Protein AF-A0A950UWY3-F1 (afdb_monomer_lite)

Sequence (261 aa):
MRVMHRDSARTKRQLATIRGHSDGALSGLIAGALAGLVAALGMTGLMLVLRVVLGLPTPSEMVGDRLTAFITIQQFFALLAQFGGYEGLKQAGGGGVIAGQLAVGVLGGVAFAGYARGHRRGWPFAAVLVGVLWLVTIVLLWPNLSTNYRGLPPDYARISTLVSLALTYAVYGLLLVAIWRLTWMRIDLDERTSTGRRALVLGGVGALLAIAAGGLLKQLTDLATFAYDGLEYRGPDVQPITPNDRFYTVTKNIVDPDPTT

Radius of gyration: 26.48 Å; chains: 1; bounding box: 87×38×82 Å

Secondary structure (DSSP, 8-state):
--SHHHHHHHHHHHHHHHHHHHHHHHHHHHHHHHHHHHHHHHHHHHHHHHHHHH-PPPHHHHHHHHHHTT--HHHHHHHHHHTTSHHHHHHHHHHHHHHHHHHHHHHHHHHHHHHHHH-S--HHHHHHHHHHHHHHHHHHHGGGTT--TT---HHHHHHHHHHHHHHHHHHHHHHHHHHHHHHHHHHTT-TTS-HHHHHHHHHHHHHHHHHHHHHHHHHHHHHHS---------STT---SS-GGG-------SSPPPTT-

Foldseek 3Di:
DPPVPPVVVVVVVVVVVVVVVVVVLVVLLVLLLLLLLVLLLVLLVLQVVCCVPWQADDLLLLVVVLVVVVADPVNVVVLQVVQVHDLSSLLCSSLVVSVVSSVLSSVLSSVLSVVVVVDVDSLVSLVVSLVVVLVVSCVSRVVPQQDGPVDDGSVVSNVSNSVSSSVSSVSSSVSSVVSSVVVVVVCVVPVPDDPVVVVVVVVVSVVVSVVSSVVSSVVSSPVSDDDDVPDDQDDPPRDPPDDPVPDPPPPPDPDDDDPPD

pLDDT: mean 77.64, std 16.65, range [40.34, 97.81]

Structure (mmCIF, N/CA/C/O backbone):
data_AF-A0A950UWY3-F1
#
_entry.id   AF-A0A950UWY3-F1
#
loop_
_atom_site.group_PDB
_atom_site.id
_atom_site.type_symbol
_atom_site.label_atom_id
_atom_site.label_alt_id
_atom_site.label_comp_id
_atom_site.label_asym_id
_atom_site.label_entity_id
_atom_site.label_seq_id
_atom_site.pdbx_PDB_ins_code
_atom_site.Cartn_x
_atom_site.Cartn_y
_atom_site.Cartn_z
_atom_site.occupancy
_atom_site.B_iso_or_equiv
_atom_site.auth_seq_id
_atom_site.auth_comp_id
_atom_site.auth_asym_id
_atom_site.auth_atom_id
_atom_site.pdbx_PDB_model_num
ATOM 1 N N . MET A 1 1 ? 52.899 -16.502 -37.817 1.00 51.22 1 MET A N 1
ATOM 2 C CA . MET A 1 1 ? 52.606 -15.853 -36.516 1.00 51.22 1 MET A CA 1
ATOM 3 C C . MET A 1 1 ? 51.470 -14.816 -36.654 1.00 51.22 1 MET A C 1
ATOM 5 O O . MET A 1 1 ? 51.681 -13.635 -36.436 1.00 51.22 1 MET A O 1
ATOM 9 N N . ARG A 1 2 ? 50.260 -15.222 -37.092 1.00 54.34 2 ARG A N 1
ATOM 10 C CA . ARG A 1 2 ? 49.147 -14.294 -37.437 1.00 54.34 2 ARG A CA 1
ATOM 11 C C . ARG A 1 2 ? 47.758 -14.795 -36.996 1.00 54.34 2 ARG A C 1
ATOM 13 O O . ARG A 1 2 ? 46.747 -14.351 -37.525 1.00 54.34 2 ARG A O 1
ATOM 20 N N . VAL A 1 3 ? 47.722 -15.740 -36.051 1.00 52.09 3 VAL A N 1
ATOM 21 C CA . VAL A 1 3 ? 46.489 -16.417 -35.597 1.00 52.09 3 VAL A CA 1
ATOM 22 C C . VAL A 1 3 ? 46.027 -15.919 -34.213 1.00 52.09 3 VAL A C 1
ATOM 24 O O . VAL A 1 3 ? 44.830 -15.822 -33.981 1.00 52.09 3 VAL A O 1
ATOM 27 N N . MET A 1 4 ? 46.929 -15.443 -33.340 1.00 52.50 4 MET A N 1
ATOM 28 C CA . MET A 1 4 ? 46.571 -14.977 -31.980 1.00 52.50 4 MET A CA 1
ATOM 29 C C . MET A 1 4 ? 45.791 -13.647 -31.901 1.00 52.50 4 MET A C 1
ATOM 31 O O . MET A 1 4 ? 45.208 -13.337 -30.862 1.00 52.50 4 MET A O 1
ATOM 35 N N . HIS A 1 5 ? 45.749 -12.841 -32.967 1.00 52.72 5 HIS A N 1
ATOM 36 C CA . HIS A 1 5 ? 45.146 -11.500 -32.904 1.00 52.72 5 HIS A CA 1
ATOM 37 C C . HIS A 1 5 ? 43.624 -11.479 -33.155 1.00 52.72 5 HIS A C 1
ATOM 39 O O . HIS A 1 5 ? 42.966 -10.477 -32.870 1.00 52.72 5 HIS A O 1
ATOM 45 N N . ARG A 1 6 ? 43.055 -12.571 -33.692 1.00 55.12 6 ARG A N 1
ATOM 46 C CA . ARG A 1 6 ? 41.631 -12.659 -34.068 1.00 55.12 6 ARG A CA 1
ATOM 47 C C . ARG A 1 6 ? 40.741 -13.116 -32.906 1.00 55.12 6 ARG A C 1
ATOM 49 O O . ARG A 1 6 ? 39.620 -12.622 -32.780 1.00 55.12 6 ARG A O 1
ATOM 56 N N . ASP A 1 7 ? 41.262 -13.968 -32.023 1.00 56.81 7 ASP A N 1
ATOM 57 C CA . ASP A 1 7 ? 40.531 -14.456 -30.844 1.00 56.81 7 ASP A CA 1
ATOM 58 C C . ASP A 1 7 ? 40.353 -13.378 -29.778 1.00 56.81 7 ASP A C 1
ATOM 60 O O . ASP A 1 7 ? 39.269 -13.216 -29.226 1.00 56.81 7 ASP A O 1
ATOM 64 N N . SER A 1 8 ? 41.360 -12.533 -29.566 1.00 59.38 8 SER A N 1
ATOM 65 C CA . SER A 1 8 ? 41.283 -11.431 -28.602 1.00 59.38 8 SER A CA 1
ATOM 66 C C . SER A 1 8 ? 40.226 -10.378 -28.980 1.00 59.38 8 SER A C 1
ATOM 68 O O . SER A 1 8 ? 39.602 -9.787 -28.097 1.00 59.38 8 SER A O 1
ATOM 70 N N . ALA A 1 9 ? 39.950 -10.178 -30.274 1.00 58.38 9 ALA A N 1
ATOM 71 C CA . ALA A 1 9 ? 38.881 -9.293 -30.744 1.00 58.38 9 ALA A CA 1
ATOM 72 C C . ALA A 1 9 ? 37.476 -9.908 -30.584 1.00 58.38 9 ALA A C 1
ATOM 74 O O . ALA A 1 9 ? 36.533 -9.195 -30.230 1.00 58.38 9 ALA A O 1
ATOM 75 N N . ARG A 1 10 ? 37.327 -11.226 -30.797 1.00 63.09 10 ARG A N 1
ATOM 76 C CA . ARG A 1 10 ? 36.070 -11.951 -30.543 1.00 63.09 10 ARG A CA 1
ATOM 77 C C . ARG A 1 10 ? 35.742 -11.995 -29.057 1.00 63.09 10 ARG A C 1
ATOM 79 O O . ARG A 1 10 ? 34.628 -11.633 -28.697 1.00 63.09 10 ARG A O 1
ATOM 86 N N . THR A 1 11 ? 36.714 -12.311 -28.206 1.00 66.69 11 THR A N 1
ATOM 87 C CA . THR A 1 11 ? 36.537 -12.333 -26.748 1.00 66.69 11 THR A CA 1
ATOM 88 C C . THR A 1 11 ? 36.181 -10.950 -26.206 1.00 66.69 11 THR A C 1
ATOM 90 O O . THR A 1 11 ? 35.266 -10.833 -25.399 1.00 66.69 11 THR A O 1
ATOM 93 N N . LYS A 1 12 ? 36.811 -9.872 -26.700 1.00 62.22 12 LYS A N 1
ATOM 94 C CA . LYS A 1 12 ? 36.438 -8.495 -26.322 1.00 62.22 12 LYS A CA 1
ATOM 95 C C . LYS A 1 12 ? 35.020 -8.122 -26.755 1.00 62.22 12 LYS A C 1
ATOM 97 O O . LYS A 1 12 ? 34.303 -7.515 -25.966 1.00 62.22 12 LYS A O 1
ATOM 102 N N . ARG A 1 13 ? 34.593 -8.497 -27.968 1.00 59.62 13 ARG A N 1
ATOM 103 C CA . ARG A 1 13 ? 33.201 -8.295 -28.410 1.00 59.62 13 ARG A CA 1
ATOM 104 C C . ARG A 1 13 ? 32.224 -9.095 -27.560 1.00 59.62 13 ARG A C 1
ATOM 106 O O . ARG A 1 13 ? 31.241 -8.532 -27.111 1.00 59.62 13 ARG A O 1
ATOM 113 N N . GLN A 1 14 ? 32.517 -10.362 -27.294 1.00 61.59 14 GLN A N 1
ATOM 114 C CA . GLN A 1 14 ? 31.652 -11.246 -26.519 1.00 61.59 14 GLN A CA 1
ATOM 115 C C . GLN A 1 14 ? 31.522 -10.775 -25.061 1.00 61.59 14 GLN A C 1
ATOM 117 O O . GLN A 1 14 ? 30.413 -10.709 -24.541 1.00 61.59 14 GLN A O 1
ATOM 122 N N . LEU A 1 15 ? 32.621 -10.330 -24.441 1.00 59.78 15 LEU A N 1
ATOM 123 C CA . LEU A 1 15 ? 32.611 -9.697 -23.118 1.00 59.78 15 LEU A CA 1
ATOM 124 C C . LEU A 1 15 ? 31.847 -8.367 -23.117 1.00 59.78 15 LEU A C 1
ATOM 126 O O . LEU A 1 15 ? 31.088 -8.117 -22.188 1.00 59.78 15 LEU A O 1
ATOM 130 N N . ALA A 1 16 ? 31.991 -7.532 -24.151 1.00 58.44 16 ALA A N 1
ATOM 131 C CA . ALA A 1 16 ? 31.231 -6.286 -24.276 1.00 58.44 16 ALA A CA 1
ATOM 132 C C . ALA A 1 16 ? 29.724 -6.536 -24.472 1.00 58.44 16 ALA A C 1
ATOM 134 O O . ALA A 1 16 ? 28.908 -5.829 -23.889 1.00 58.44 16 ALA A O 1
ATOM 135 N N . THR A 1 17 ? 29.343 -7.566 -25.233 1.00 57.44 17 THR A N 1
ATOM 136 C CA . THR A 1 17 ? 27.939 -7.957 -25.423 1.00 57.44 17 THR A CA 1
ATOM 137 C C . THR A 1 17 ? 27.331 -8.514 -24.137 1.00 57.44 17 THR A C 1
ATOM 139 O O . THR A 1 17 ? 26.208 -8.145 -23.804 1.00 57.44 17 THR A O 1
ATOM 142 N N . ILE A 1 18 ? 28.065 -9.343 -23.384 1.00 58.72 18 ILE A N 1
ATOM 143 C CA . ILE A 1 18 ? 27.618 -9.860 -22.080 1.00 58.72 18 ILE A CA 1
ATOM 144 C C . ILE A 1 18 ? 27.455 -8.710 -21.076 1.00 58.72 18 ILE A C 1
ATOM 146 O O . ILE A 1 18 ? 26.420 -8.622 -20.419 1.00 58.72 18 ILE A O 1
ATOM 150 N N . ARG A 1 19 ? 28.426 -7.788 -21.015 1.00 54.81 19 ARG A N 1
ATOM 151 C CA . ARG A 1 19 ? 28.398 -6.629 -20.107 1.00 54.81 19 ARG A CA 1
ATOM 152 C C . ARG A 1 19 ? 27.258 -5.655 -20.438 1.00 54.81 19 ARG A C 1
ATOM 154 O O . ARG A 1 19 ? 26.553 -5.211 -19.539 1.00 54.81 19 ARG A O 1
ATOM 161 N N . GLY A 1 20 ? 27.001 -5.411 -21.725 1.00 54.25 20 GLY A N 1
ATOM 162 C CA . GLY A 1 20 ? 25.868 -4.594 -22.176 1.00 54.25 20 GLY A CA 1
ATOM 163 C C . GLY A 1 20 ? 24.499 -5.199 -21.836 1.00 54.25 20 GLY A C 1
ATOM 164 O O . GLY A 1 20 ? 23.586 -4.473 -21.448 1.00 54.25 20 GLY A O 1
ATOM 165 N N . HIS A 1 21 ? 24.356 -6.529 -21.894 1.00 58.03 21 HIS A N 1
ATOM 166 C CA . HIS A 1 21 ? 23.116 -7.200 -21.479 1.00 58.03 21 HIS A CA 1
ATOM 167 C C . HIS A 1 21 ? 22.886 -7.111 -19.963 1.00 58.03 21 HIS A C 1
ATOM 169 O O . HIS A 1 21 ? 21.753 -6.890 -19.531 1.00 58.03 21 HIS A O 1
ATOM 175 N N . SER A 1 22 ? 23.940 -7.242 -19.148 1.00 59.41 22 SER A N 1
ATOM 176 C CA . SER A 1 22 ? 23.831 -7.117 -17.688 1.00 59.41 22 SER A CA 1
ATOM 177 C C . SER A 1 22 ? 23.528 -5.687 -17.231 1.00 59.41 22 SER A C 1
ATOM 179 O O . SER A 1 22 ? 22.704 -5.500 -16.334 1.00 59.41 22 SER A O 1
ATOM 181 N N . ASP A 1 23 ? 24.109 -4.676 -17.880 1.00 60.66 23 ASP A N 1
ATOM 182 C CA . ASP A 1 23 ? 23.928 -3.271 -17.493 1.00 60.66 23 ASP A CA 1
ATOM 183 C C . ASP A 1 23 ? 22.514 -2.755 -17.842 1.00 60.66 23 ASP A C 1
ATOM 185 O O . ASP A 1 23 ? 21.890 -2.035 -17.050 1.00 60.66 23 ASP A O 1
ATOM 189 N N . GLY A 1 24 ? 21.939 -3.201 -18.967 1.00 66.81 24 GLY A N 1
ATOM 190 C CA . GLY A 1 24 ? 20.541 -2.926 -19.334 1.00 66.81 24 GLY A CA 1
ATOM 191 C C . GLY A 1 24 ? 19.520 -3.670 -18.457 1.00 66.81 24 GLY A C 1
ATOM 192 O O . GLY A 1 24 ? 18.450 -3.141 -18.114 1.00 66.81 24 GLY A O 1
ATOM 193 N N . ALA A 1 25 ? 19.862 -4.886 -18.021 1.00 72.94 25 ALA A N 1
ATOM 194 C CA . ALA A 1 25 ? 19.043 -5.670 -17.102 1.00 72.94 25 ALA A CA 1
ATOM 195 C C . ALA A 1 25 ? 19.014 -5.062 -15.690 1.00 72.94 25 ALA A C 1
ATOM 197 O O . ALA A 1 25 ? 17.941 -4.935 -15.101 1.00 72.94 25 ALA A O 1
ATOM 198 N N . LEU A 1 26 ? 20.144 -4.607 -15.154 1.00 78.31 26 LEU A N 1
ATOM 199 C CA . LEU A 1 26 ? 20.163 -3.939 -13.852 1.00 78.31 26 LEU A CA 1
ATOM 200 C C . LEU A 1 26 ? 19.413 -2.599 -13.898 1.00 78.31 26 LEU A C 1
ATOM 202 O O . LEU A 1 26 ? 18.553 -2.335 -13.057 1.00 78.31 26 LEU A O 1
ATOM 206 N N . SER A 1 27 ? 19.663 -1.792 -14.931 1.00 77.69 27 SER A N 1
ATOM 207 C CA . SER A 1 27 ? 19.060 -0.461 -15.079 1.00 77.69 27 SER A CA 1
ATOM 208 C C . SER A 1 27 ? 17.532 -0.494 -15.114 1.00 77.69 27 SER A C 1
ATOM 210 O O . SER A 1 27 ? 16.882 0.326 -14.467 1.00 77.69 27 SER A O 1
ATOM 212 N N . GLY A 1 28 ? 16.931 -1.459 -15.815 1.00 80.88 28 GLY A N 1
ATOM 213 C CA . GLY A 1 28 ? 15.470 -1.574 -15.816 1.00 80.88 28 GLY A CA 1
ATOM 214 C C . GLY A 1 28 ? 14.885 -2.206 -14.550 1.00 80.88 28 GLY A C 1
ATOM 215 O O . GLY A 1 28 ? 13.735 -1.920 -14.240 1.00 80.88 28 GLY A O 1
ATOM 216 N N . LEU A 1 29 ? 15.645 -2.989 -13.770 1.00 85.75 29 LEU A N 1
ATOM 217 C CA . LEU A 1 29 ? 15.172 -3.434 -12.449 1.00 85.75 29 LEU A CA 1
ATOM 218 C C . LEU A 1 29 ? 15.129 -2.252 -11.476 1.00 85.75 29 LEU A C 1
ATOM 220 O O . LEU A 1 29 ? 14.145 -2.093 -10.763 1.00 85.75 29 LEU A O 1
ATOM 224 N N . ILE A 1 30 ? 16.142 -1.379 -11.510 1.00 84.94 30 ILE A N 1
ATOM 225 C CA . ILE A 1 30 ? 16.168 -0.137 -10.724 1.00 84.94 30 ILE A CA 1
ATOM 226 C C . ILE A 1 30 ? 15.026 0.795 -11.149 1.00 84.94 30 ILE A C 1
ATOM 228 O O . ILE A 1 30 ? 14.310 1.317 -10.298 1.00 84.94 30 ILE A O 1
ATOM 232 N N . ALA A 1 31 ? 14.807 0.974 -12.456 1.00 84.62 31 ALA A N 1
ATOM 233 C CA . ALA A 1 31 ? 13.682 1.766 -12.956 1.00 84.62 31 ALA A CA 1
ATOM 234 C C . ALA A 1 31 ? 12.327 1.175 -12.527 1.00 84.62 31 ALA A C 1
ATOM 236 O O . ALA A 1 31 ? 11.438 1.918 -12.119 1.00 84.62 31 ALA A O 1
ATOM 237 N N . GLY A 1 32 ? 12.191 -0.155 -12.555 1.00 90.19 32 GLY A N 1
ATOM 238 C CA . GLY A 1 32 ? 11.018 -0.871 -12.055 1.00 90.19 32 GLY A CA 1
ATOM 239 C C . GLY A 1 32 ? 10.783 -0.654 -10.564 1.00 90.19 32 GLY A C 1
ATOM 240 O O . GLY A 1 32 ? 9.673 -0.318 -10.165 1.00 90.19 32 GLY A O 1
ATOM 241 N N . ALA A 1 33 ? 11.831 -0.775 -9.747 1.00 91.31 33 ALA A N 1
ATOM 242 C CA . ALA A 1 33 ? 11.777 -0.522 -8.310 1.00 91.31 33 ALA A CA 1
ATOM 243 C C . ALA A 1 33 ? 11.333 0.915 -7.997 1.00 91.31 33 ALA A C 1
ATOM 245 O O . ALA A 1 33 ? 10.440 1.119 -7.175 1.00 91.31 33 ALA A O 1
ATOM 246 N N . LEU A 1 34 ? 11.903 1.908 -8.688 1.00 88.81 34 LEU A N 1
ATOM 247 C CA . LEU A 1 34 ? 11.522 3.314 -8.536 1.00 88.81 34 LEU A CA 1
ATOM 248 C C . LEU A 1 34 ? 10.078 3.564 -8.979 1.00 88.81 34 LEU A C 1
ATOM 250 O O . LEU A 1 34 ? 9.334 4.235 -8.269 1.00 88.81 34 LEU A O 1
ATOM 254 N N . ALA A 1 35 ? 9.656 2.999 -10.114 1.00 90.50 35 ALA A N 1
ATOM 255 C CA . ALA A 1 35 ? 8.274 3.102 -10.574 1.00 90.50 35 ALA A CA 1
ATOM 256 C C . ALA A 1 35 ? 7.298 2.488 -9.559 1.00 90.50 35 ALA A C 1
ATOM 258 O O . ALA A 1 35 ? 6.278 3.098 -9.244 1.00 90.50 35 ALA A O 1
ATOM 259 N N . GLY A 1 36 ? 7.649 1.327 -8.998 1.00 94.06 36 GLY A N 1
ATOM 260 C CA . GLY A 1 36 ? 6.900 0.664 -7.934 1.00 94.06 36 GLY A CA 1
ATOM 261 C C . GLY A 1 36 ? 6.801 1.501 -6.662 1.00 94.06 36 GLY A C 1
ATOM 262 O O . GLY A 1 36 ? 5.709 1.645 -6.117 1.00 94.06 36 GLY A O 1
ATOM 263 N N . LEU A 1 37 ? 7.905 2.115 -6.226 1.00 93.25 37 LEU A N 1
ATOM 264 C CA . LEU A 1 37 ? 7.926 2.998 -5.059 1.00 93.25 37 LEU A CA 1
ATOM 265 C C . LEU A 1 37 ? 7.029 4.224 -5.258 1.00 93.25 37 LEU A C 1
ATOM 267 O O . LEU A 1 37 ? 6.185 4.517 -4.416 1.00 93.25 37 LEU A O 1
ATOM 271 N N . VAL A 1 38 ? 7.184 4.932 -6.379 1.00 89.19 38 VAL A N 1
ATOM 272 C CA . VAL A 1 38 ? 6.395 6.137 -6.682 1.00 89.19 38 VAL A CA 1
ATOM 273 C C . VAL A 1 38 ? 4.909 5.793 -6.790 1.00 89.19 38 VAL A C 1
ATOM 275 O O . VAL A 1 38 ? 4.070 6.505 -6.241 1.00 89.19 38 VAL A O 1
ATOM 278 N N . ALA A 1 39 ? 4.571 4.684 -7.453 1.00 93.50 39 ALA A N 1
ATOM 279 C CA . ALA A 1 39 ? 3.196 4.210 -7.549 1.00 93.50 39 ALA A CA 1
ATOM 280 C C . ALA A 1 39 ? 2.614 3.860 -6.171 1.00 93.50 39 ALA A C 1
ATOM 282 O O . ALA A 1 39 ? 1.473 4.219 -5.878 1.00 93.50 39 ALA A O 1
ATOM 283 N N . ALA A 1 40 ? 3.394 3.206 -5.305 1.00 94.75 40 ALA A N 1
ATOM 284 C CA . ALA A 1 40 ? 2.977 2.867 -3.947 1.00 94.75 40 ALA A CA 1
ATOM 285 C C . ALA A 1 40 ? 2.764 4.114 -3.083 1.00 94.75 40 ALA A C 1
ATOM 287 O O . ALA A 1 40 ? 1.793 4.175 -2.330 1.00 94.75 40 ALA A O 1
ATOM 288 N N . LEU A 1 41 ? 3.605 5.139 -3.232 1.00 91.06 41 LEU A N 1
ATOM 289 C CA . LEU A 1 41 ? 3.416 6.430 -2.568 1.00 91.06 41 LEU A CA 1
ATOM 290 C C . LEU A 1 41 ? 2.160 7.146 -3.070 1.00 91.06 41 LEU A C 1
ATOM 292 O O . LEU A 1 41 ? 1.375 7.624 -2.255 1.00 91.06 41 LEU A O 1
ATOM 296 N N . GLY A 1 42 ? 1.917 7.162 -4.383 1.00 89.56 42 GLY A N 1
ATOM 297 C CA . GLY A 1 42 ? 0.700 7.739 -4.961 1.00 89.56 42 GLY A CA 1
ATOM 298 C C . GLY A 1 42 ? -0.573 7.040 -4.473 1.00 89.56 42 GLY A C 1
ATOM 299 O O . GLY A 1 42 ? -1.528 7.698 -4.065 1.00 89.56 42 GLY A O 1
ATOM 300 N N . MET A 1 43 ? -0.559 5.706 -4.429 1.00 94.69 43 MET A N 1
ATOM 301 C CA . MET A 1 43 ? -1.633 4.904 -3.838 1.00 94.69 43 MET A CA 1
ATOM 302 C C . MET A 1 43 ? -1.839 5.227 -2.354 1.00 94.69 43 MET A C 1
ATOM 304 O O . MET A 1 43 ? -2.972 5.433 -1.928 1.00 94.69 43 MET A O 1
ATOM 308 N N . THR A 1 44 ? -0.757 5.301 -1.577 1.00 92.31 44 THR A N 1
ATOM 309 C CA . THR A 1 44 ? -0.803 5.611 -0.138 1.00 92.31 44 THR A CA 1
ATOM 310 C C . THR A 1 44 ? -1.371 7.011 0.109 1.00 92.31 44 THR A C 1
ATOM 312 O O . THR A 1 44 ? -2.208 7.195 0.988 1.00 92.31 44 THR A O 1
ATOM 315 N N . GLY A 1 45 ? -0.982 7.994 -0.708 1.00 90.06 45 GLY A N 1
ATOM 316 C CA . GLY A 1 45 ? -1.545 9.342 -0.663 1.00 90.06 45 GLY A CA 1
ATOM 317 C C . GLY A 1 45 ? -3.045 9.356 -0.959 1.00 90.06 45 GLY A C 1
ATOM 318 O O . GLY A 1 45 ? -3.804 10.012 -0.250 1.00 90.06 45 GLY A O 1
ATOM 319 N N . LEU A 1 46 ? -3.505 8.578 -1.943 1.00 92.62 46 LEU A N 1
ATOM 320 C CA . LEU A 1 46 ? -4.938 8.442 -2.213 1.00 92.62 46 LEU A CA 1
ATOM 321 C C . LEU A 1 46 ? -5.682 7.762 -1.055 1.00 92.62 46 LEU A C 1
ATOM 323 O O . LEU A 1 46 ? -6.760 8.219 -0.682 1.00 92.62 46 LEU A O 1
ATOM 327 N N . MET A 1 47 ? -5.111 6.711 -0.460 1.00 93.88 47 MET A N 1
ATOM 328 C CA . MET A 1 47 ? -5.672 6.073 0.737 1.00 93.88 47 MET A CA 1
ATOM 329 C C . MET A 1 47 ? -5.843 7.086 1.872 1.00 93.88 47 MET A C 1
ATOM 331 O O . MET A 1 47 ? -6.909 7.142 2.478 1.00 93.88 47 MET A O 1
ATOM 335 N N . LEU A 1 48 ? -4.838 7.932 2.110 1.00 90.75 48 LEU A N 1
ATOM 336 C CA . LEU A 1 48 ? -4.902 8.990 3.115 1.00 90.75 48 LEU A CA 1
ATOM 337 C C . LEU A 1 48 ? -6.020 10.004 2.818 1.00 90.75 48 LEU A C 1
ATOM 339 O O . LEU A 1 48 ? -6.787 10.356 3.713 1.00 90.75 48 LEU A O 1
ATOM 343 N N . VAL A 1 49 ? -6.163 10.440 1.564 1.00 90.50 49 VAL A N 1
ATOM 344 C CA . VAL A 1 49 ? -7.257 11.340 1.163 1.00 90.50 49 VAL A CA 1
ATOM 345 C C . VAL A 1 49 ? -8.615 10.691 1.427 1.00 90.50 49 VAL A C 1
ATOM 347 O O . VAL A 1 49 ? -9.478 11.309 2.045 1.00 90.50 49 VAL A O 1
ATOM 350 N N . LEU A 1 50 ? -8.808 9.433 1.027 1.00 93.00 50 LEU A N 1
ATOM 351 C CA . LEU A 1 50 ? -10.059 8.700 1.256 1.00 93.00 50 LEU A CA 1
ATOM 352 C C . LEU A 1 50 ? -10.331 8.494 2.753 1.00 93.00 50 LEU A C 1
ATOM 354 O O . LEU A 1 50 ? -11.476 8.601 3.199 1.00 93.00 50 LEU A O 1
ATOM 358 N N . ARG A 1 51 ? -9.284 8.278 3.548 1.00 92.19 51 ARG A N 1
ATOM 359 C CA . ARG A 1 51 ? -9.369 8.162 5.003 1.00 92.19 51 ARG A CA 1
ATOM 360 C C . ARG A 1 51 ? -9.841 9.450 5.666 1.00 92.19 51 ARG A C 1
ATOM 362 O O . ARG A 1 51 ? -10.724 9.399 6.524 1.00 92.19 51 ARG A O 1
ATOM 369 N N . VAL A 1 52 ? -9.296 10.595 5.262 1.00 88.94 52 VAL A N 1
ATOM 370 C CA . VAL A 1 52 ? -9.656 11.911 5.817 1.00 88.94 52 VAL A CA 1
ATOM 371 C C . VAL A 1 52 ? -11.029 12.366 5.317 1.00 88.94 52 VAL A C 1
ATOM 373 O O . VAL A 1 52 ? -11.845 12.846 6.105 1.00 88.94 52 VAL A O 1
ATOM 376 N N . VAL A 1 53 ? -11.314 12.190 4.024 1.00 91.62 53 VAL A N 1
ATOM 377 C CA . VAL A 1 53 ? -12.514 12.724 3.357 1.00 91.62 53 VAL A CA 1
ATOM 378 C C . VAL A 1 53 ? -13.733 11.821 3.497 1.00 91.62 53 VAL A C 1
ATOM 380 O O . VAL A 1 53 ? -14.841 12.339 3.520 1.00 91.62 53 VAL A O 1
ATOM 383 N N . LEU A 1 54 ? -13.575 10.501 3.593 1.00 90.69 54 LEU A N 1
ATOM 384 C CA . LEU A 1 54 ? -14.698 9.551 3.641 1.00 90.69 54 LEU A CA 1
ATOM 385 C C . LEU A 1 54 ? -14.690 8.670 4.899 1.00 90.69 54 LEU A C 1
ATOM 387 O O . LEU A 1 54 ? -15.629 7.908 5.122 1.00 90.69 54 LEU A O 1
ATOM 391 N N . GLY A 1 55 ? -13.656 8.768 5.740 1.00 89.88 55 GLY A N 1
ATOM 392 C CA . GLY A 1 55 ? -13.528 7.922 6.928 1.00 89.88 55 GLY A CA 1
ATOM 393 C C . GLY A 1 55 ? -13.278 6.453 6.595 1.00 89.88 55 GLY A C 1
ATOM 394 O O . GLY A 1 55 ? -13.596 5.595 7.415 1.00 89.88 55 GLY A O 1
ATOM 395 N N . LEU A 1 56 ? -12.771 6.147 5.397 1.00 92.56 56 LEU A N 1
ATOM 396 C CA . LEU A 1 56 ? -12.515 4.771 4.973 1.00 92.56 56 LEU A CA 1
ATOM 397 C C . LEU A 1 56 ? -11.176 4.287 5.531 1.00 92.56 56 LEU A C 1
ATOM 399 O O . LEU A 1 56 ? -10.190 5.011 5.402 1.00 92.56 56 LEU A O 1
ATOM 403 N N . PRO A 1 57 ? -11.127 3.100 6.150 1.00 91.25 57 PRO A N 1
ATOM 404 C CA . PRO A 1 57 ? -9.933 2.625 6.821 1.00 91.25 57 PRO A CA 1
ATOM 405 C C . PRO A 1 57 ? -8.832 2.290 5.815 1.00 91.25 57 PRO A C 1
ATOM 407 O O . PRO A 1 57 ? -9.082 1.780 4.720 1.00 91.25 57 PRO A O 1
ATOM 410 N N . THR A 1 58 ? -7.594 2.574 6.198 1.00 91.62 58 THR A N 1
ATOM 411 C CA . THR A 1 58 ? -6.412 2.143 5.450 1.00 91.62 58 THR A CA 1
ATOM 412 C C . THR A 1 58 ? -6.044 0.699 5.812 1.00 91.62 58 THR A C 1
ATOM 414 O O . THR A 1 58 ? -6.295 0.271 6.944 1.00 91.62 58 THR A O 1
ATOM 417 N N . PRO A 1 59 ? -5.381 -0.061 4.918 1.00 89.62 59 PRO A N 1
ATOM 418 C CA . PRO A 1 59 ? -4.847 -1.376 5.274 1.00 89.62 59 PRO A CA 1
ATOM 419 C C . PRO A 1 59 ? -3.953 -1.344 6.524 1.00 89.62 59 PRO A C 1
ATOM 421 O O . PRO A 1 59 ? -4.005 -2.267 7.329 1.00 89.62 59 PRO A O 1
ATOM 424 N N . SER A 1 60 ? -3.185 -0.267 6.733 1.00 87.19 60 SER A N 1
ATOM 425 C CA . SER A 1 60 ? -2.354 -0.066 7.931 1.00 87.19 60 SER A CA 1
ATOM 426 C C . SER A 1 60 ? -3.134 -0.030 9.241 1.00 87.19 60 SER A C 1
ATOM 428 O O . SER A 1 60 ? -2.663 -0.574 10.235 1.00 87.19 60 SER A O 1
ATOM 430 N N . GLU A 1 61 ? -4.329 0.557 9.248 1.00 87.12 61 GLU A N 1
ATOM 431 C CA . GLU A 1 61 ? -5.196 0.571 10.431 1.00 87.12 61 GLU A CA 1
ATOM 432 C C . GLU A 1 61 ? -5.851 -0.802 10.633 1.00 87.12 61 GLU A C 1
ATOM 434 O O . GLU A 1 61 ? -5.802 -1.376 11.721 1.00 87.12 61 GLU A O 1
ATOM 439 N N . MET A 1 62 ? -6.381 -1.381 9.553 1.00 90.44 62 MET A N 1
ATOM 440 C CA . MET A 1 62 ? -7.099 -2.657 9.590 1.00 90.44 62 MET A CA 1
ATOM 441 C C . MET A 1 62 ? -6.219 -3.845 9.977 1.00 90.44 62 MET A C 1
ATOM 443 O O . MET A 1 62 ? -6.688 -4.760 10.648 1.00 90.44 62 MET A O 1
ATOM 447 N N . VAL A 1 63 ? -4.957 -3.866 9.538 1.00 89.75 63 VAL A N 1
ATOM 448 C CA . VAL A 1 63 ? -4.010 -4.924 9.910 1.00 89.75 63 VAL A CA 1
ATOM 449 C C . VAL A 1 63 ? -3.749 -4.891 11.413 1.00 89.75 63 VAL A C 1
ATOM 451 O O . VAL A 1 63 ? -3.729 -5.949 12.032 1.00 89.75 63 VAL A O 1
ATOM 454 N N . GLY A 1 64 ? -3.609 -3.703 12.011 1.00 83.88 64 GLY A N 1
ATOM 455 C CA . GLY A 1 64 ? -3.471 -3.561 13.461 1.00 83.88 64 GLY A CA 1
ATOM 456 C C . GLY A 1 64 ? -4.653 -4.189 14.197 1.00 83.88 64 GLY A C 1
ATOM 457 O O . GLY A 1 64 ? -4.462 -5.090 15.012 1.00 83.88 64 GLY A O 1
ATOM 458 N N . ASP A 1 65 ? -5.871 -3.796 13.825 1.00 85.50 65 ASP A N 1
ATOM 459 C CA . ASP A 1 65 ? -7.111 -4.340 14.390 1.00 85.50 65 ASP A CA 1
ATOM 460 C C . ASP A 1 65 ? -7.261 -5.854 14.159 1.00 85.50 65 ASP A C 1
ATOM 462 O O . ASP A 1 65 ? -7.875 -6.566 14.953 1.00 85.50 65 ASP A O 1
ATOM 466 N N . ARG A 1 66 ? -6.721 -6.373 13.051 1.00 89.06 66 ARG A N 1
ATOM 467 C CA . ARG A 1 66 ? -6.755 -7.804 12.747 1.00 89.06 66 ARG A CA 1
ATOM 468 C C . ARG A 1 66 ? -5.770 -8.586 13.607 1.00 89.06 66 ARG A C 1
ATOM 470 O O . ARG A 1 66 ? -6.107 -9.676 14.057 1.00 89.06 66 ARG A O 1
ATOM 477 N N . LEU A 1 67 ? -4.565 -8.056 13.809 1.00 86.56 67 LEU A N 1
ATOM 478 C CA . LEU A 1 67 ? -3.505 -8.716 14.568 1.00 86.56 67 LEU A CA 1
ATOM 479 C C . LEU A 1 67 ? -3.794 -8.724 16.068 1.00 86.56 67 LEU A C 1
ATOM 481 O O . LEU A 1 67 ? -3.526 -9.731 16.715 1.00 86.56 67 LEU A O 1
ATOM 485 N N . THR A 1 68 ? -4.385 -7.661 16.618 1.00 82.81 68 THR A N 1
ATOM 486 C CA . THR A 1 68 ? -4.738 -7.606 18.048 1.00 82.81 68 THR A CA 1
ATOM 487 C C . THR A 1 68 ? -5.694 -8.720 18.463 1.00 82.81 68 THR A C 1
ATOM 489 O O . THR A 1 68 ? -5.576 -9.222 19.576 1.00 82.81 68 THR A O 1
ATOM 492 N N . ALA A 1 69 ? -6.564 -9.187 17.562 1.00 84.88 69 ALA A N 1
ATOM 493 C CA . ALA A 1 69 ? -7.449 -10.326 17.814 1.00 84.88 69 ALA A CA 1
ATOM 494 C C . ALA A 1 69 ? -6.710 -11.659 18.059 1.00 84.88 69 ALA A C 1
ATOM 496 O O . ALA A 1 69 ? -7.308 -12.598 18.578 1.00 84.88 69 ALA A O 1
ATOM 497 N N . PHE A 1 70 ? -5.430 -11.758 17.684 1.00 87.62 70 PHE A N 1
ATOM 498 C CA . PHE A 1 70 ? -4.614 -12.968 17.831 1.00 87.62 70 PHE A CA 1
ATOM 499 C C . PHE A 1 70 ? -3.544 -12.864 18.925 1.00 87.62 70 PHE A C 1
ATOM 501 O O . PHE A 1 70 ? -2.814 -13.827 19.151 1.00 87.62 70 PHE A O 1
ATOM 508 N N . ILE A 1 71 ? -3.431 -11.712 19.588 1.00 87.00 71 ILE A N 1
ATOM 509 C CA . ILE A 1 71 ? -2.401 -11.445 20.594 1.00 87.00 71 ILE A CA 1
ATOM 510 C C . ILE A 1 71 ? -3.004 -11.657 21.986 1.00 87.00 71 ILE A C 1
ATOM 512 O O . ILE A 1 71 ? -4.039 -11.084 22.321 1.00 87.00 71 ILE A O 1
ATOM 516 N N . THR A 1 72 ? -2.354 -12.467 22.824 1.00 90.38 72 THR A N 1
ATOM 517 C CA . THR A 1 72 ? -2.768 -12.628 24.225 1.00 90.38 72 THR A CA 1
ATOM 518 C C . THR A 1 72 ? -2.420 -11.391 25.049 1.00 90.38 72 THR A C 1
ATOM 520 O O . THR A 1 72 ? -1.517 -10.629 24.709 1.00 90.38 72 THR A O 1
ATOM 523 N N . ILE A 1 73 ? -3.073 -11.211 26.198 1.00 86.50 73 ILE A N 1
ATOM 524 C CA . ILE A 1 73 ? -2.771 -10.096 27.111 1.00 86.50 73 ILE A CA 1
ATOM 525 C C . ILE A 1 73 ? -1.286 -10.089 27.518 1.00 86.50 73 ILE A C 1
ATOM 527 O O . ILE A 1 73 ? -0.661 -9.033 27.569 1.00 86.50 73 ILE A O 1
ATOM 531 N N . GLN A 1 74 ? -0.687 -11.261 27.755 1.00 91.19 74 GLN A N 1
ATOM 532 C CA . GLN A 1 74 ? 0.730 -11.360 28.118 1.00 91.19 74 GLN A CA 1
ATOM 533 C C . GLN A 1 74 ? 1.641 -10.940 26.960 1.00 91.19 74 GLN A C 1
ATOM 535 O O . GLN A 1 74 ? 2.606 -10.209 27.173 1.00 91.19 74 GLN A O 1
ATOM 540 N N . GLN A 1 75 ? 1.321 -11.360 25.732 1.00 89.06 75 GLN A N 1
ATOM 541 C CA . GLN A 1 75 ? 2.049 -10.937 24.535 1.00 89.06 75 GLN A CA 1
ATOM 542 C C . GLN A 1 75 ? 1.905 -9.429 24.307 1.00 89.06 75 GLN A C 1
ATOM 544 O O . GLN A 1 75 ? 2.881 -8.766 23.971 1.00 89.06 75 GLN A O 1
ATOM 549 N N . PHE A 1 76 ? 0.719 -8.872 24.553 1.00 85.75 76 PHE A N 1
ATOM 550 C CA . PHE A 1 76 ? 0.480 -7.437 24.471 1.00 85.75 76 PHE A CA 1
ATOM 551 C C . PHE A 1 76 ? 1.328 -6.658 25.485 1.00 85.75 76 PHE A C 1
ATOM 553 O O . PHE A 1 76 ? 2.011 -5.713 25.098 1.00 85.75 76 PHE A O 1
ATOM 560 N N . PHE A 1 77 ? 1.374 -7.074 26.755 1.00 88.44 77 PHE A N 1
ATOM 561 C CA . PHE A 1 77 ? 2.240 -6.432 27.753 1.00 88.44 77 PHE A CA 1
ATOM 562 C C . PHE A 1 77 ? 3.732 -6.572 27.430 1.00 88.44 77 PHE A C 1
ATOM 564 O O . PHE A 1 77 ? 4.487 -5.622 27.632 1.00 88.44 77 PHE A O 1
ATOM 571 N N . ALA A 1 78 ? 4.159 -7.712 26.882 1.00 90.12 78 ALA A N 1
ATOM 572 C CA . ALA A 1 78 ? 5.533 -7.890 26.421 1.00 90.12 78 ALA A CA 1
ATOM 573 C C . ALA A 1 78 ? 5.877 -6.927 25.271 1.00 90.12 78 ALA A C 1
ATOM 575 O O . ALA A 1 78 ? 6.931 -6.293 25.293 1.00 90.12 78 ALA A O 1
ATOM 576 N N . LEU A 1 79 ? 4.967 -6.760 24.308 1.00 86.38 79 LEU A N 1
ATOM 577 C CA . LEU A 1 79 ? 5.106 -5.796 23.217 1.00 86.38 79 LEU A CA 1
ATOM 578 C C . LEU A 1 79 ? 5.133 -4.352 23.736 1.00 86.38 79 LEU A C 1
ATOM 580 O O . LEU A 1 79 ? 5.968 -3.564 23.300 1.00 86.38 79 LEU A O 1
ATOM 584 N N . LEU A 1 80 ? 4.281 -4.004 24.703 1.00 86.06 80 LEU A N 1
ATOM 585 C CA . LEU A 1 80 ? 4.323 -2.692 25.353 1.00 86.06 80 LEU A CA 1
ATOM 586 C C . LEU A 1 80 ? 5.680 -2.433 26.012 1.00 86.06 80 LEU A C 1
ATOM 588 O O . LEU A 1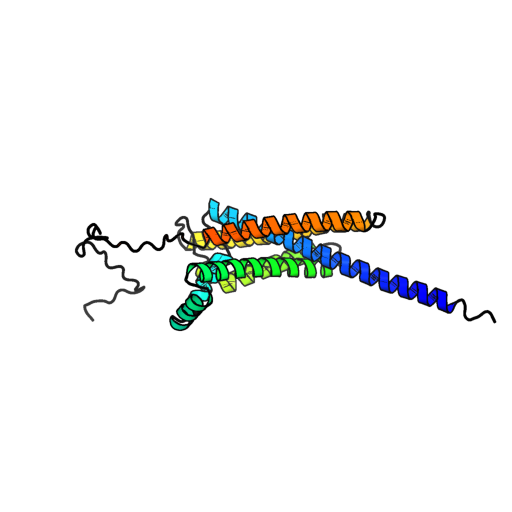 80 ? 6.252 -1.364 25.819 1.00 86.06 80 LEU A O 1
ATOM 592 N N . ALA A 1 81 ? 6.218 -3.402 26.753 1.00 87.62 81 ALA A N 1
ATOM 593 C CA . ALA A 1 81 ? 7.531 -3.270 27.378 1.00 87.62 81 ALA A CA 1
ATOM 594 C C . ALA A 1 81 ? 8.653 -3.131 26.333 1.00 87.62 81 ALA A C 1
ATOM 596 O O . ALA A 1 81 ? 9.547 -2.305 26.496 1.00 87.62 81 ALA A O 1
ATOM 597 N N . GLN A 1 82 ? 8.583 -3.896 25.240 1.00 91.31 82 GLN A N 1
ATOM 598 C CA . GLN A 1 82 ? 9.576 -3.877 24.165 1.00 91.31 82 GLN A CA 1
ATOM 599 C C . GLN A 1 82 ? 9.598 -2.551 23.394 1.00 91.31 82 GLN A C 1
ATOM 601 O O . GLN A 1 82 ? 10.671 -2.072 23.035 1.00 91.31 82 GLN A O 1
ATOM 606 N N . PHE A 1 83 ? 8.429 -1.970 23.122 1.00 85.94 83 PHE A N 1
ATOM 607 C CA . PHE A 1 83 ? 8.294 -0.764 22.303 1.00 85.94 83 PHE A CA 1
ATOM 608 C C . PHE A 1 83 ? 8.158 0.527 23.124 1.00 85.94 83 PHE A C 1
ATOM 610 O O . PHE A 1 83 ? 7.840 1.573 22.567 1.00 85.94 83 PHE A O 1
ATOM 617 N N . GLY A 1 84 ? 8.429 0.485 24.433 1.00 84.38 84 GLY A N 1
ATOM 618 C CA . GLY A 1 84 ? 8.445 1.684 25.278 1.00 84.38 84 GLY A CA 1
ATOM 619 C C . GLY A 1 84 ? 7.057 2.262 25.569 1.00 84.38 84 GLY A C 1
ATOM 620 O O . GLY A 1 84 ? 6.915 3.467 25.753 1.00 84.38 84 GLY A O 1
ATOM 621 N N . GLY A 1 85 ? 6.031 1.413 25.609 1.00 83.31 85 GLY A N 1
ATOM 622 C CA . GLY A 1 85 ? 4.649 1.777 25.902 1.00 83.31 85 GLY A CA 1
ATOM 623 C C . GLY A 1 85 ? 3.715 1.674 24.697 1.00 83.31 85 GLY A C 1
ATOM 624 O O . GLY A 1 85 ? 4.068 1.182 23.624 1.00 83.31 85 GLY A O 1
ATOM 625 N N . TYR A 1 86 ? 2.472 2.118 24.897 1.00 75.62 86 TYR A N 1
ATOM 626 C CA . TYR A 1 86 ? 1.398 1.958 23.911 1.00 75.62 86 TYR A CA 1
ATOM 627 C C . TYR A 1 86 ? 1.621 2.798 22.657 1.00 75.62 86 TYR A C 1
ATOM 629 O O . TYR A 1 86 ? 1.370 2.328 21.547 1.00 75.62 86 TYR A O 1
ATOM 637 N N . GLU A 1 87 ? 2.134 4.016 22.824 1.00 76.06 87 GLU A N 1
ATOM 638 C CA . GLU A 1 87 ? 2.444 4.896 21.703 1.00 76.06 87 GLU A CA 1
ATOM 639 C C . GLU A 1 87 ? 3.500 4.271 20.786 1.00 76.06 87 GLU A C 1
ATOM 641 O O . GLU A 1 87 ? 3.238 4.091 19.598 1.00 76.06 87 GLU A O 1
ATOM 646 N N . GLY A 1 88 ? 4.645 3.851 21.335 1.00 76.69 88 GLY A N 1
ATOM 647 C CA . GLY A 1 88 ? 5.712 3.235 20.548 1.00 76.69 88 GLY A CA 1
ATOM 648 C C . GLY A 1 88 ? 5.279 1.931 19.875 1.00 76.69 88 GLY A C 1
ATOM 649 O O . GLY A 1 88 ? 5.601 1.708 18.707 1.00 76.69 88 GLY A O 1
ATOM 650 N N . LEU A 1 89 ? 4.463 1.109 20.546 1.00 81.81 89 LEU A N 1
ATOM 651 C CA . LEU A 1 89 ? 3.886 -0.097 19.943 1.00 81.81 89 LEU A CA 1
ATOM 652 C C . LEU A 1 89 ? 2.994 0.241 18.740 1.00 81.81 89 LEU A C 1
ATOM 654 O O . LEU A 1 89 ? 3.064 -0.416 17.699 1.00 81.81 89 LEU A O 1
ATOM 658 N N . LYS A 1 90 ? 2.166 1.281 18.856 1.00 76.44 90 LYS A N 1
ATOM 659 C CA . LYS A 1 90 ? 1.256 1.693 17.787 1.00 76.44 90 LYS A CA 1
ATOM 660 C C . LYS A 1 90 ? 1.995 2.325 16.610 1.00 76.44 90 LYS A C 1
ATOM 662 O O . LYS A 1 90 ? 1.665 2.022 15.464 1.00 76.44 90 LYS A O 1
ATOM 667 N N . GLN A 1 91 ? 3.024 3.128 16.885 1.00 78.31 91 GLN A N 1
ATOM 668 C CA . GLN A 1 91 ? 3.912 3.679 15.861 1.00 78.31 91 GLN A CA 1
ATOM 669 C C . GLN A 1 91 ? 4.660 2.567 15.114 1.00 78.31 91 GLN A C 1
ATOM 671 O O . GLN A 1 91 ? 4.696 2.570 13.884 1.00 78.31 91 GLN A O 1
ATOM 676 N N . ALA A 1 92 ? 5.192 1.575 15.833 1.00 81.50 92 ALA A N 1
ATOM 677 C CA . ALA A 1 92 ? 5.867 0.429 15.232 1.00 81.50 92 ALA A CA 1
ATOM 678 C C . ALA A 1 92 ? 4.913 -0.432 14.390 1.00 81.50 92 ALA A C 1
ATOM 680 O O . ALA A 1 92 ? 5.259 -0.820 13.274 1.00 81.50 92 ALA A O 1
ATOM 681 N N . GLY A 1 93 ? 3.699 -0.688 14.887 1.00 82.38 93 GLY A N 1
ATOM 682 C CA . GLY A 1 93 ? 2.671 -1.435 14.165 1.00 82.38 93 GLY A CA 1
ATOM 683 C C . GLY A 1 93 ? 2.231 -0.728 12.882 1.00 82.38 93 GLY A C 1
ATOM 684 O O . GLY A 1 93 ? 2.375 -1.280 11.790 1.00 82.38 93 GLY A O 1
ATOM 685 N N . GLY A 1 94 ? 1.749 0.513 12.993 1.00 81.19 94 GLY A N 1
ATOM 686 C CA . GLY A 1 94 ? 1.296 1.300 11.842 1.00 81.19 94 GLY A CA 1
ATOM 687 C C . GLY A 1 94 ? 2.417 1.544 10.830 1.00 81.19 94 GLY A C 1
ATOM 688 O O . GLY A 1 94 ? 2.243 1.313 9.630 1.00 81.19 94 GLY A O 1
ATOM 689 N N . GLY A 1 95 ? 3.601 1.926 11.317 1.00 80.00 95 GLY A N 1
ATOM 690 C CA . GLY A 1 95 ? 4.763 2.169 10.474 1.00 80.00 95 GLY A CA 1
ATOM 691 C C . GLY A 1 95 ? 5.277 0.911 9.776 1.00 80.00 95 GLY A C 1
ATOM 692 O O . GLY A 1 95 ? 5.632 0.965 8.597 1.00 80.00 95 GLY A O 1
ATOM 693 N N . GLY A 1 96 ? 5.243 -0.239 10.454 1.00 85.31 96 GLY A N 1
ATOM 694 C CA . GLY A 1 96 ? 5.616 -1.533 9.887 1.00 85.31 96 GLY A CA 1
ATOM 695 C C . GLY A 1 96 ? 4.720 -1.951 8.721 1.00 85.31 96 GLY A C 1
ATOM 696 O O . GLY A 1 96 ? 5.226 -2.405 7.694 1.00 85.31 96 GLY A O 1
ATOM 697 N N . VAL A 1 97 ? 3.404 -1.738 8.822 1.00 88.31 97 VAL A N 1
ATOM 698 C CA . VAL A 1 97 ? 2.479 -2.064 7.722 1.00 88.31 97 VAL A CA 1
ATOM 699 C C . VAL A 1 97 ? 2.695 -1.145 6.523 1.00 88.31 97 VAL A C 1
ATOM 701 O O . VAL A 1 97 ? 2.712 -1.621 5.388 1.00 88.31 97 VAL A O 1
ATOM 704 N N . ILE A 1 98 ? 2.929 0.151 6.747 1.00 87.62 98 ILE A N 1
ATOM 705 C CA . ILE A 1 98 ? 3.237 1.099 5.665 1.00 87.62 98 ILE A CA 1
ATOM 706 C C . ILE A 1 98 ? 4.557 0.722 4.986 1.00 87.62 98 ILE A C 1
ATOM 708 O O . ILE A 1 98 ? 4.619 0.660 3.759 1.00 87.62 98 ILE A O 1
ATOM 712 N N . ALA A 1 99 ? 5.597 0.406 5.760 1.00 87.69 99 ALA A N 1
ATOM 713 C CA . ALA A 1 99 ? 6.871 -0.061 5.221 1.00 87.69 99 ALA A CA 1
ATOM 714 C C . ALA A 1 99 ? 6.699 -1.350 4.399 1.00 87.69 99 ALA A C 1
ATOM 716 O O . ALA A 1 99 ? 7.215 -1.441 3.284 1.00 87.69 99 ALA A O 1
ATOM 717 N N . GLY A 1 100 ? 5.915 -2.311 4.899 1.00 91.19 100 GLY A N 1
ATOM 718 C CA . GLY A 1 100 ? 5.560 -3.533 4.178 1.00 91.19 100 GLY A CA 1
ATOM 719 C C . GLY A 1 100 ? 4.815 -3.251 2.871 1.00 91.19 100 GLY A C 1
ATOM 720 O O . GLY A 1 100 ? 5.165 -3.804 1.831 1.00 91.19 100 GLY A O 1
ATOM 721 N N . GLN A 1 101 ? 3.848 -2.332 2.884 1.00 93.81 101 GLN A N 1
ATOM 722 C CA . GLN A 1 101 ? 3.123 -1.893 1.690 1.00 93.81 101 GLN A CA 1
ATOM 723 C C . GLN A 1 101 ? 4.060 -1.272 0.645 1.00 93.81 101 GLN A C 1
ATOM 725 O O . GLN A 1 101 ? 3.973 -1.610 -0.538 1.00 93.81 101 GLN A O 1
ATOM 730 N N . LEU A 1 102 ? 4.975 -0.391 1.060 1.00 92.81 102 LEU A N 1
ATOM 731 C CA . LEU A 1 102 ? 5.965 0.202 0.157 1.00 92.81 102 LEU A CA 1
ATOM 732 C C . LEU A 1 102 ? 6.910 -0.864 -0.408 1.00 92.81 102 LEU A C 1
ATOM 734 O O . LEU A 1 102 ? 7.186 -0.853 -1.608 1.00 92.81 102 LEU A O 1
ATOM 738 N N . ALA A 1 103 ? 7.351 -1.819 0.415 1.00 94.50 103 ALA A N 1
ATOM 739 C CA . ALA A 1 103 ? 8.183 -2.936 -0.023 1.00 94.50 103 ALA A CA 1
ATOM 740 C C . ALA A 1 103 ? 7.469 -3.805 -1.071 1.00 94.50 103 ALA A C 1
ATOM 742 O O . ALA A 1 103 ? 8.041 -4.087 -2.123 1.00 94.50 103 ALA A O 1
ATOM 743 N N . VAL A 1 104 ? 6.200 -4.161 -0.843 1.00 95.94 104 VAL A N 1
ATOM 744 C CA . VAL A 1 104 ? 5.367 -4.872 -1.829 1.00 95.94 104 VAL A CA 1
ATOM 745 C C . VAL A 1 104 ? 5.240 -4.058 -3.118 1.00 95.94 104 VAL A C 1
ATOM 747 O O . VAL A 1 104 ? 5.374 -4.612 -4.207 1.00 95.94 104 VAL A O 1
ATOM 750 N N . GLY A 1 105 ? 5.058 -2.741 -3.014 1.00 95.56 105 GLY A N 1
ATOM 751 C CA . GLY A 1 105 ? 5.010 -1.841 -4.162 1.00 95.56 105 GLY A CA 1
ATOM 752 C C . GLY A 1 105 ? 6.294 -1.844 -4.996 1.00 95.56 105 GLY A C 1
ATOM 753 O O . GLY A 1 105 ? 6.229 -1.927 -6.225 1.00 95.56 105 GLY A O 1
ATOM 754 N N . VAL A 1 106 ? 7.457 -1.812 -4.340 1.00 95.50 106 VAL A N 1
ATOM 755 C CA . VAL A 1 106 ? 8.778 -1.925 -4.979 1.00 95.50 106 VAL A CA 1
ATOM 756 C C . VAL A 1 106 ? 8.941 -3.281 -5.662 1.00 95.50 106 VAL A C 1
ATOM 758 O O . VAL A 1 106 ? 9.297 -3.332 -6.839 1.00 95.50 106 VAL A O 1
ATOM 761 N N . LEU A 1 107 ? 8.638 -4.376 -4.959 1.00 96.88 107 LEU A N 1
ATOM 762 C CA . LEU A 1 107 ? 8.729 -5.735 -5.499 1.00 96.88 107 LEU A CA 1
ATOM 763 C C . LEU A 1 107 ? 7.807 -5.927 -6.709 1.00 96.88 107 LEU A C 1
ATOM 765 O O . LEU A 1 107 ? 8.231 -6.482 -7.724 1.00 96.88 107 LEU A O 1
ATOM 769 N N . GLY A 1 108 ? 6.582 -5.403 -6.640 1.00 95.88 108 GLY A N 1
ATOM 770 C CA . GLY A 1 108 ? 5.638 -5.389 -7.754 1.00 95.88 108 GLY A CA 1
ATOM 771 C C . GLY A 1 108 ? 6.188 -4.646 -8.972 1.00 95.88 108 GLY A C 1
ATOM 772 O O . GLY A 1 108 ? 6.058 -5.130 -10.095 1.00 95.88 108 GLY A O 1
ATOM 773 N N . GLY A 1 109 ? 6.885 -3.526 -8.762 1.00 94.38 109 GLY A N 1
ATOM 774 C CA . GLY A 1 109 ? 7.533 -2.775 -9.837 1.00 94.38 109 GLY A CA 1
ATOM 775 C C . GLY A 1 109 ? 8.739 -3.488 -10.456 1.00 94.38 109 GLY A C 1
ATOM 776 O O . GLY A 1 109 ? 8.905 -3.477 -11.677 1.00 94.38 109 GLY A O 1
ATOM 777 N N . VAL A 1 110 ? 9.547 -4.176 -9.646 1.00 94.19 110 VAL A N 1
ATOM 778 C CA . VAL A 1 110 ? 10.649 -5.029 -10.126 1.00 94.19 110 VAL A CA 1
ATOM 779 C C . VAL A 1 110 ? 10.112 -6.189 -10.970 1.00 94.19 110 VAL A C 1
ATOM 781 O O . VAL A 1 110 ? 10.599 -6.427 -12.079 1.00 94.19 110 VAL A O 1
ATOM 784 N N . ALA A 1 111 ? 9.077 -6.878 -10.485 1.00 94.00 111 ALA A N 1
ATOM 785 C CA . ALA A 1 111 ? 8.433 -7.974 -11.203 1.00 94.00 111 ALA A CA 1
ATOM 786 C C . ALA A 1 111 ? 7.787 -7.488 -12.512 1.00 94.00 111 ALA A C 1
ATOM 788 O O . ALA A 1 111 ? 7.976 -8.099 -13.568 1.00 94.00 111 ALA A O 1
ATOM 789 N N . PHE A 1 112 ? 7.111 -6.336 -12.467 1.00 93.06 112 PHE A N 1
ATOM 790 C CA . PHE A 1 112 ? 6.550 -5.678 -13.642 1.00 93.06 112 PHE A CA 1
ATOM 791 C C . PHE A 1 112 ? 7.626 -5.364 -14.685 1.00 93.06 112 PHE A C 1
ATOM 793 O O . PHE A 1 112 ? 7.438 -5.664 -15.860 1.00 93.06 112 PHE A O 1
ATOM 800 N N . ALA A 1 113 ? 8.770 -4.806 -14.278 1.00 89.81 113 ALA A N 1
ATOM 801 C CA . ALA A 1 113 ? 9.875 -4.500 -15.185 1.00 89.81 113 ALA A CA 1
ATOM 802 C C . ALA A 1 113 ? 10.470 -5.758 -15.832 1.00 89.81 113 ALA A C 1
ATOM 804 O O . ALA A 1 113 ? 10.827 -5.743 -17.011 1.00 89.81 113 ALA A O 1
ATOM 805 N N . GLY A 1 114 ? 10.552 -6.866 -15.090 1.00 88.50 114 GLY A N 1
ATOM 806 C CA . GLY A 1 114 ? 10.912 -8.173 -15.643 1.00 88.50 114 GLY A CA 1
ATOM 807 C C . GLY A 1 114 ? 9.941 -8.620 -16.739 1.00 88.50 114 GLY A C 1
ATOM 808 O O . GLY A 1 114 ? 10.366 -8.963 -17.841 1.00 88.50 114 GLY A O 1
ATOM 809 N N . TYR A 1 115 ? 8.638 -8.537 -16.469 1.00 88.69 115 TYR A N 1
ATOM 810 C CA . TYR A 1 115 ? 7.588 -8.935 -17.408 1.00 88.69 115 TYR A CA 1
ATOM 811 C C . TYR A 1 115 ? 7.506 -8.031 -18.651 1.00 88.69 115 TYR A C 1
ATOM 813 O O . TYR A 1 115 ? 7.432 -8.517 -19.784 1.00 88.69 115 TYR A O 1
ATOM 821 N N . ALA A 1 116 ? 7.542 -6.711 -18.450 1.00 85.44 116 ALA A N 1
ATOM 822 C CA . ALA A 1 116 ? 7.333 -5.698 -19.484 1.00 85.44 116 ALA A CA 1
ATOM 823 C C . ALA A 1 116 ? 8.453 -5.652 -20.534 1.00 85.44 116 ALA A C 1
ATOM 825 O O . ALA A 1 116 ? 8.227 -5.175 -21.643 1.00 85.44 116 ALA A O 1
ATOM 826 N N . ARG A 1 117 ? 9.643 -6.185 -20.233 1.00 78.31 117 ARG A N 1
ATOM 827 C CA . ARG A 1 117 ? 10.723 -6.344 -21.223 1.00 78.31 117 ARG A CA 1
ATOM 828 C C . ARG A 1 117 ? 10.395 -7.357 -22.313 1.00 78.31 117 ARG A C 1
ATOM 830 O O . ARG A 1 117 ? 10.791 -7.163 -23.456 1.00 78.31 117 ARG A O 1
ATOM 837 N N . GLY A 1 118 ? 9.680 -8.426 -21.963 1.00 73.50 118 GLY A N 1
ATOM 838 C CA . GLY A 1 118 ? 9.271 -9.467 -22.910 1.00 73.50 118 GLY A CA 1
ATOM 839 C C . GLY A 1 118 ? 7.942 -9.178 -23.611 1.00 73.50 118 GLY A C 1
ATOM 840 O O . GLY A 1 118 ? 7.625 -9.818 -24.609 1.00 73.50 118 GLY A O 1
ATOM 841 N N . HIS A 1 119 ? 7.157 -8.218 -23.110 1.00 77.88 119 HIS A N 1
ATOM 842 C CA . HIS A 1 119 ? 5.775 -8.007 -23.537 1.00 77.88 119 HIS A CA 1
ATOM 843 C C . HIS A 1 119 ? 5.498 -6.536 -23.860 1.00 77.88 119 HIS A C 1
ATOM 845 O O . HIS A 1 119 ? 5.569 -5.665 -22.998 1.00 77.88 119 HIS A O 1
ATOM 851 N N . ARG A 1 120 ? 5.051 -6.256 -25.094 1.00 66.12 120 ARG A N 1
ATOM 852 C CA . ARG A 1 120 ? 4.693 -4.894 -25.554 1.00 66.12 120 ARG A CA 1
ATOM 853 C C . ARG A 1 120 ? 3.571 -4.224 -24.747 1.00 66.12 120 ARG A C 1
ATOM 855 O O . ARG A 1 120 ? 3.409 -3.007 -24.804 1.00 66.12 120 ARG A O 1
ATOM 862 N N . ARG A 1 121 ? 2.758 -4.999 -24.024 1.00 75.19 121 ARG A N 1
ATOM 863 C CA . ARG A 1 121 ? 1.637 -4.507 -23.215 1.00 75.19 121 ARG A CA 1
ATOM 864 C C . ARG A 1 121 ? 1.849 -4.958 -21.770 1.00 75.19 121 ARG A C 1
ATOM 866 O O . ARG A 1 121 ? 1.585 -6.107 -21.459 1.00 75.19 121 ARG A O 1
ATOM 873 N N . GLY A 1 122 ? 2.296 -4.054 -20.895 1.00 82.50 122 GLY A N 1
ATOM 874 C CA . GLY A 1 122 ? 2.434 -4.323 -19.450 1.00 82.50 122 GLY A CA 1
ATOM 875 C C . GLY A 1 122 ? 1.106 -4.340 -18.674 1.00 82.50 122 GLY A C 1
ATOM 876 O O . GLY A 1 122 ? 1.055 -4.788 -17.535 1.00 82.50 122 GLY A O 1
ATOM 877 N N . TRP A 1 123 ? 0.014 -3.888 -19.295 1.00 89.31 123 TRP A N 1
ATOM 878 C CA . TRP A 1 123 ? -1.316 -3.811 -18.680 1.00 89.31 123 TRP A CA 1
ATOM 879 C C . TRP A 1 123 ? -1.879 -5.130 -18.130 1.00 89.31 123 TRP A C 1
ATOM 881 O O . TRP A 1 123 ? -2.425 -5.085 -17.033 1.00 89.31 123 TRP A O 1
ATOM 891 N N . PRO A 1 124 ? -1.753 -6.290 -18.810 1.00 92.75 124 PRO A N 1
ATOM 892 C CA . PRO A 1 124 ? -2.267 -7.550 -18.278 1.00 92.75 124 PRO A CA 1
ATOM 893 C C . PRO A 1 124 ? -1.608 -7.917 -16.948 1.00 92.75 124 PRO A C 1
ATOM 895 O O . PRO A 1 124 ? -2.298 -8.285 -16.005 1.00 92.75 124 PRO A O 1
ATOM 898 N N . PHE A 1 125 ? -0.289 -7.736 -16.837 1.00 93.50 125 PHE A N 1
ATOM 899 C CA . PHE A 1 125 ? 0.423 -7.976 -15.584 1.00 93.50 125 PHE A CA 1
ATOM 900 C C . PHE A 1 125 ? -0.034 -7.016 -14.487 1.00 93.50 125 PHE A C 1
ATOM 902 O O . PHE A 1 125 ? -0.306 -7.456 -13.377 1.00 93.50 125 PHE A O 1
ATOM 909 N N . ALA A 1 126 ? -0.162 -5.720 -14.793 1.00 93.94 126 ALA A N 1
ATOM 910 C CA . ALA A 1 126 ? -0.655 -4.746 -13.822 1.00 93.94 126 ALA A CA 1
ATOM 911 C C . ALA A 1 126 ? -2.073 -5.095 -13.337 1.00 93.94 126 ALA A C 1
ATOM 913 O O . ALA A 1 126 ? -2.327 -5.048 -12.140 1.00 93.94 126 ALA A O 1
ATOM 914 N N . ALA A 1 127 ? -2.969 -5.507 -14.239 1.00 95.50 127 ALA A N 1
ATOM 915 C CA . ALA A 1 127 ? -4.326 -5.922 -13.887 1.00 95.50 127 ALA A CA 1
ATOM 916 C C . ALA A 1 127 ? -4.338 -7.165 -12.983 1.00 95.50 127 ALA A C 1
ATOM 918 O O . ALA A 1 127 ? -5.049 -7.181 -11.981 1.00 95.50 127 ALA A O 1
ATOM 919 N N . VAL A 1 128 ? -3.517 -8.176 -13.292 1.00 96.81 128 VAL A N 1
ATOM 920 C CA . VAL A 1 128 ? -3.372 -9.375 -12.451 1.00 96.81 128 VAL A CA 1
ATOM 921 C C . VAL A 1 128 ? -2.793 -9.016 -11.086 1.00 96.81 128 VAL A C 1
ATOM 923 O O . VAL A 1 128 ? -3.343 -9.434 -10.074 1.00 96.81 128 VAL A O 1
ATOM 926 N N . LEU A 1 129 ? -1.732 -8.208 -11.038 1.00 96.12 129 LEU A N 1
ATOM 927 C CA . LEU A 1 129 ? -1.116 -7.767 -9.787 1.00 96.12 129 LEU A CA 1
ATOM 928 C C . LEU A 1 129 ? -2.123 -7.018 -8.905 1.00 96.12 129 LEU A C 1
ATOM 930 O O . LEU A 1 129 ? -2.256 -7.336 -7.728 1.00 96.12 129 LEU A O 1
ATOM 934 N N . VAL A 1 130 ? -2.871 -6.073 -9.479 1.00 97.25 130 VAL A N 1
ATOM 935 C CA . VAL A 1 130 ? -3.933 -5.330 -8.785 1.00 97.25 130 VAL A CA 1
ATOM 936 C C . VAL A 1 130 ? -5.019 -6.267 -8.267 1.00 97.25 130 VAL A C 1
ATOM 938 O O . VAL A 1 130 ? -5.391 -6.170 -7.101 1.00 97.25 130 VAL A O 1
ATOM 941 N N . GLY A 1 131 ? -5.493 -7.197 -9.098 1.00 97.62 131 GLY A N 1
ATOM 942 C CA . GLY A 1 131 ? -6.503 -8.175 -8.701 1.00 97.62 131 GLY A CA 1
ATOM 943 C C . GLY A 1 131 ? -6.029 -9.069 -7.556 1.00 97.62 131 GLY A C 1
ATOM 944 O O . GLY A 1 131 ? -6.760 -9.261 -6.590 1.00 97.62 131 GLY A O 1
ATOM 945 N N . VAL A 1 132 ? -4.789 -9.561 -7.618 1.00 97.81 132 VAL A N 1
ATOM 946 C CA . VAL A 1 132 ? -4.192 -10.386 -6.558 1.00 97.81 132 VAL A CA 1
ATOM 947 C C . VAL A 1 132 ? -4.053 -9.595 -5.261 1.00 97.81 132 VAL A C 1
ATOM 949 O O . VAL A 1 132 ? -4.492 -10.080 -4.224 1.00 97.81 132 VAL A O 1
ATOM 952 N N . LEU A 1 133 ? -3.495 -8.381 -5.301 1.00 96.62 133 LEU A N 1
ATOM 953 C CA . LEU A 1 133 ? -3.348 -7.541 -4.108 1.00 96.62 133 LEU A CA 1
ATOM 954 C C . LEU A 1 133 ? -4.706 -7.226 -3.476 1.00 96.62 133 LEU A C 1
ATOM 956 O O . LEU A 1 133 ? -4.860 -7.343 -2.264 1.00 96.62 133 LEU A O 1
ATOM 960 N N . TRP A 1 134 ? -5.704 -6.895 -4.294 1.00 97.44 134 TRP A N 1
ATOM 961 C CA . TRP A 1 134 ? -7.059 -6.635 -3.826 1.00 97.44 134 TRP A CA 1
ATOM 962 C C . TRP A 1 134 ? -7.683 -7.865 -3.160 1.00 97.44 134 TRP A C 1
ATOM 964 O O . TRP A 1 134 ? -8.151 -7.772 -2.028 1.00 97.44 134 TRP A O 1
ATOM 974 N N . LEU A 1 135 ? -7.624 -9.031 -3.810 1.00 97.69 135 LEU A N 1
ATOM 975 C CA . LEU A 1 135 ? -8.169 -10.278 -3.268 1.00 97.69 135 LEU A CA 1
ATOM 976 C C . LEU A 1 135 ? -7.463 -10.714 -1.982 1.00 97.69 135 LEU A C 1
ATOM 978 O O . LEU A 1 135 ? -8.131 -11.088 -1.021 1.00 97.69 135 LEU A O 1
ATOM 982 N N . VAL A 1 136 ? -6.131 -10.637 -1.934 1.00 96.44 136 VAL A N 1
ATOM 983 C CA . VAL A 1 136 ? -5.354 -10.967 -0.730 1.00 96.44 136 VAL A CA 1
ATOM 984 C C . VAL A 1 136 ? -5.770 -10.068 0.433 1.00 96.44 136 VAL A C 1
ATOM 986 O O . VAL A 1 136 ? -6.052 -10.570 1.520 1.00 96.44 136 VAL A O 1
ATOM 989 N N . THR A 1 137 ? -5.890 -8.760 0.205 1.00 95.00 137 THR A N 1
ATOM 990 C CA . THR A 1 137 ? -6.336 -7.812 1.234 1.00 95.00 137 THR A CA 1
ATOM 991 C C . THR A 1 137 ? -7.756 -8.114 1.707 1.00 95.00 137 THR A C 1
ATOM 993 O O . THR A 1 137 ? -8.006 -8.100 2.911 1.00 95.00 137 THR A O 1
ATOM 996 N N . ILE A 1 138 ? -8.675 -8.457 0.798 1.00 95.62 138 ILE A N 1
ATOM 997 C CA . ILE A 1 138 ? -10.047 -8.854 1.154 1.00 95.62 138 ILE A CA 1
ATOM 998 C C . ILE A 1 138 ? -10.043 -10.084 2.054 1.00 95.62 138 ILE A C 1
ATOM 1000 O O . ILE A 1 138 ? -10.688 -10.075 3.098 1.00 95.62 138 ILE A O 1
ATOM 1004 N N . VAL A 1 139 ? -9.327 -11.137 1.660 1.00 96.06 139 VAL A N 1
ATOM 1005 C CA . VAL A 1 139 ? -9.307 -12.407 2.394 1.00 96.06 139 VAL A CA 1
ATOM 1006 C C . VAL A 1 139 ? -8.709 -12.220 3.787 1.00 96.06 139 VAL A C 1
ATOM 1008 O O . VAL A 1 139 ? -9.272 -12.700 4.770 1.00 96.06 139 VAL A O 1
ATOM 1011 N N . LEU A 1 140 ? -7.591 -11.500 3.894 1.00 94.00 140 LEU A N 1
ATOM 1012 C CA . LEU A 1 140 ? -6.896 -11.312 5.167 1.00 94.00 140 LEU A CA 1
ATOM 1013 C C . LEU A 1 140 ? -7.656 -10.390 6.129 1.00 94.00 140 LEU A C 1
ATOM 1015 O O . LEU A 1 140 ? -7.635 -10.619 7.342 1.00 94.00 140 LEU A O 1
ATOM 1019 N N . LEU A 1 141 ? -8.325 -9.364 5.595 1.00 94.81 141 LEU A N 1
ATOM 1020 C CA . LEU A 1 141 ? -8.921 -8.282 6.380 1.00 94.81 141 LEU A CA 1
ATOM 1021 C C . LEU A 1 141 ? -10.454 -8.289 6.386 1.00 94.81 141 LEU A C 1
ATOM 1023 O O . LEU A 1 141 ? -11.057 -7.320 6.841 1.00 94.81 141 LEU A O 1
ATOM 1027 N N . TRP A 1 142 ? -11.088 -9.371 5.920 1.00 94.44 142 TRP A N 1
ATOM 1028 C CA . TRP A 1 142 ? -12.545 -9.489 5.781 1.00 94.44 142 TRP A CA 1
ATOM 1029 C C . TRP A 1 142 ? -13.360 -8.967 6.979 1.00 94.44 142 TRP A C 1
ATOM 1031 O O . TRP A 1 142 ? -14.268 -8.158 6.757 1.00 94.44 142 TRP A O 1
ATOM 1041 N N . PRO A 1 143 ? -13.052 -9.345 8.241 1.00 91.56 143 PRO A N 1
ATOM 1042 C CA . PRO A 1 143 ? -13.845 -8.908 9.394 1.00 91.56 143 PRO A CA 1
ATOM 1043 C C . PRO A 1 143 ? -13.787 -7.393 9.627 1.00 91.56 143 PRO A C 1
ATOM 1045 O O . PRO A 1 143 ? -14.704 -6.816 10.202 1.00 91.56 143 PRO A O 1
ATOM 1048 N N . ASN A 1 144 ? -12.726 -6.746 9.149 1.00 92.50 144 ASN A N 1
ATOM 1049 C CA . ASN A 1 144 ? -12.408 -5.347 9.401 1.00 92.50 144 ASN A CA 1
ATOM 1050 C C . ASN A 1 144 ? -12.874 -4.434 8.255 1.00 92.50 144 ASN A C 1
ATOM 1052 O O . ASN A 1 144 ? -12.782 -3.214 8.360 1.00 92.50 144 ASN A O 1
ATOM 1056 N N . LEU A 1 145 ? -13.393 -4.993 7.152 1.00 92.06 145 LEU A N 1
ATOM 1057 C CA . LEU A 1 145 ? -13.858 -4.208 6.001 1.00 92.06 145 LEU A CA 1
ATOM 1058 C C . LEU A 1 145 ? -15.053 -3.307 6.338 1.00 92.06 145 LEU A C 1
ATOM 1060 O O . LEU A 1 145 ? -15.241 -2.285 5.684 1.00 92.06 145 LEU A O 1
ATOM 1064 N N . SER A 1 146 ? -15.843 -3.660 7.355 1.00 92.12 146 SER A N 1
ATOM 1065 C CA . SER A 1 146 ? -16.988 -2.869 7.822 1.00 92.12 146 SER A CA 1
ATOM 1066 C C . SER A 1 146 ? -16.616 -1.687 8.725 1.00 92.12 146 SER A C 1
ATOM 1068 O O . SER A 1 146 ? -17.511 -0.978 9.177 1.00 92.12 146 SER A O 1
ATOM 1070 N N . THR A 1 147 ? -15.331 -1.454 9.007 1.00 89.19 147 THR A N 1
ATOM 1071 C CA . THR A 1 147 ? -14.891 -0.293 9.792 1.00 89.19 147 THR A CA 1
ATOM 1072 C C . THR A 1 147 ? -15.107 1.000 9.003 1.00 89.19 147 THR A C 1
ATOM 1074 O O . THR A 1 147 ? -14.747 1.095 7.832 1.00 89.19 147 THR A O 1
ATOM 1077 N N . ASN A 1 148 ? -15.674 2.025 9.645 1.00 92.62 148 ASN A N 1
ATOM 1078 C CA . ASN A 1 148 ? -15.774 3.369 9.083 1.00 92.62 148 ASN A CA 1
ATOM 1079 C C . ASN A 1 148 ? -15.714 4.433 10.186 1.00 92.62 148 ASN A C 1
ATOM 1081 O O . ASN A 1 148 ? -16.438 4.366 11.176 1.00 92.62 148 ASN A O 1
ATOM 1085 N N . TYR A 1 149 ? -14.889 5.457 9.981 1.00 87.19 149 TYR A N 1
ATOM 1086 C CA . TYR A 1 149 ? -14.631 6.510 10.968 1.00 87.19 149 TYR A CA 1
ATOM 1087 C C . TYR A 1 149 ? -15.586 7.710 10.871 1.00 87.19 149 TYR A C 1
ATOM 1089 O O . TYR A 1 149 ? -15.367 8.727 11.524 1.00 87.19 149 TYR A O 1
ATOM 1097 N N . ARG A 1 150 ? -16.634 7.620 10.044 1.00 87.56 150 ARG A N 1
ATOM 1098 C CA . ARG A 1 150 ? -17.701 8.625 9.907 1.00 87.56 150 ARG A CA 1
ATOM 1099 C C . ARG A 1 150 ? -19.095 8.078 10.217 1.00 87.56 150 ARG A C 1
ATOM 1101 O O . ARG A 1 150 ? -20.080 8.770 9.984 1.00 87.56 150 ARG A O 1
ATOM 1108 N N . GLY A 1 151 ? -19.178 6.864 10.762 1.00 87.81 151 GLY A N 1
ATOM 1109 C CA . GLY A 1 151 ? -20.436 6.277 11.222 1.00 87.81 151 GLY A CA 1
ATOM 1110 C C . GLY A 1 151 ? -21.313 5.686 10.116 1.00 87.81 151 GLY A C 1
ATOM 1111 O O . GLY A 1 151 ? -22.525 5.607 10.294 1.00 87.81 151 GLY A O 1
ATOM 1112 N N . LEU A 1 152 ? -20.741 5.271 8.977 1.00 86.75 152 LEU A N 1
ATOM 1113 C CA . LEU A 1 152 ? -21.505 4.500 7.989 1.00 86.75 152 LEU A CA 1
ATOM 1114 C C . LEU A 1 152 ? -21.985 3.162 8.585 1.00 86.75 152 LEU A C 1
ATOM 1116 O O . LEU A 1 152 ? -21.218 2.513 9.301 1.00 86.75 152 LEU A O 1
ATOM 1120 N N . PRO A 1 153 ? -23.204 2.695 8.248 1.00 91.88 153 PRO A N 1
ATOM 1121 C CA . PRO A 1 153 ? -23.657 1.370 8.659 1.00 91.88 153 PRO A CA 1
ATOM 1122 C C . PRO A 1 153 ? -22.753 0.255 8.093 1.00 91.88 153 PRO A C 1
ATOM 1124 O O . PRO A 1 153 ? -22.198 0.430 7.002 1.00 91.88 153 PRO A O 1
ATOM 1127 N N . PRO A 1 154 ? -22.635 -0.907 8.769 1.00 89.31 154 PRO A N 1
ATOM 1128 C CA . PRO A 1 154 ? -21.617 -1.922 8.465 1.00 89.31 154 PRO A CA 1
ATOM 1129 C C . PRO A 1 154 ? -21.585 -2.417 7.014 1.00 89.31 154 PRO A C 1
ATOM 1131 O O . PRO A 1 154 ? -20.502 -2.600 6.453 1.00 89.31 154 PRO A O 1
ATOM 1134 N N . ASP A 1 155 ? -22.745 -2.608 6.384 1.00 90.75 155 ASP A N 1
ATOM 1135 C CA . ASP A 1 155 ? -22.816 -3.116 5.009 1.00 90.75 155 ASP A CA 1
ATOM 1136 C C . ASP A 1 155 ? -22.357 -2.069 3.986 1.00 90.75 155 ASP A C 1
ATOM 1138 O O . ASP A 1 155 ? -21.561 -2.369 3.092 1.00 90.75 155 ASP A O 1
ATOM 1142 N N . TYR A 1 156 ? -22.773 -0.811 4.167 1.00 92.12 156 TYR A N 1
ATOM 1143 C CA . TYR A 1 156 ? -22.320 0.302 3.331 1.00 92.12 156 TYR A CA 1
ATOM 1144 C C . TYR A 1 156 ? -20.839 0.609 3.552 1.00 92.12 156 TYR A C 1
ATOM 1146 O O . TYR A 1 156 ? -20.125 0.891 2.588 1.00 92.12 156 TYR A O 1
ATOM 1154 N N . ALA A 1 157 ? -20.359 0.512 4.794 1.00 93.31 157 ALA A N 1
ATOM 1155 C CA . ALA A 1 157 ? -18.945 0.638 5.118 1.00 93.31 157 ALA A CA 1
ATOM 1156 C C . ALA A 1 157 ? -18.122 -0.435 4.393 1.00 93.31 157 ALA A C 1
ATOM 1158 O O . ALA A 1 157 ? -17.161 -0.098 3.705 1.00 93.31 157 ALA A O 1
ATOM 1159 N N . ARG A 1 158 ? -18.555 -1.704 4.440 1.00 94.94 158 ARG A N 1
ATOM 1160 C CA . ARG A 1 158 ? -17.879 -2.817 3.757 1.00 94.94 158 ARG A CA 1
ATOM 1161 C C . ARG A 1 158 ? -17.774 -2.595 2.254 1.00 94.94 158 ARG A C 1
ATOM 1163 O O . ARG A 1 158 ? -16.683 -2.717 1.701 1.00 94.94 158 ARG A O 1
ATOM 1170 N N . ILE A 1 159 ? -18.878 -2.247 1.594 1.00 96.06 159 ILE A N 1
ATOM 1171 C CA . ILE A 1 159 ? -18.883 -1.996 0.145 1.00 96.06 159 ILE A CA 1
ATOM 1172 C C . ILE A 1 159 ? -17.982 -0.803 -0.192 1.00 96.06 159 ILE A C 1
ATOM 1174 O O . ILE A 1 159 ? -17.177 -0.881 -1.119 1.00 96.06 159 ILE A O 1
ATOM 1178 N N . SER A 1 160 ? -18.063 0.276 0.588 1.00 95.44 160 SER A N 1
ATOM 1179 C CA . SER A 1 160 ? -17.244 1.473 0.371 1.00 95.44 160 SER A CA 1
ATOM 1180 C C . SER A 1 160 ? -15.750 1.175 0.512 1.00 95.44 160 SER A C 1
ATOM 1182 O O . SER A 1 160 ? -14.960 1.634 -0.311 1.00 95.44 160 SER A O 1
ATOM 1184 N N . THR A 1 161 ? -15.363 0.359 1.496 1.00 96.00 161 THR A N 1
ATOM 1185 C CA . THR A 1 161 ? -13.981 -0.101 1.689 1.00 96.00 161 THR A CA 1
ATOM 1186 C C . THR A 1 161 ? -13.523 -1.017 0.551 1.00 96.00 161 THR A C 1
ATOM 1188 O O . THR A 1 161 ? -12.416 -0.868 0.045 1.00 96.00 161 THR A O 1
ATOM 1191 N N . LEU A 1 162 ? -14.368 -1.937 0.074 1.00 97.12 162 LEU A N 1
ATO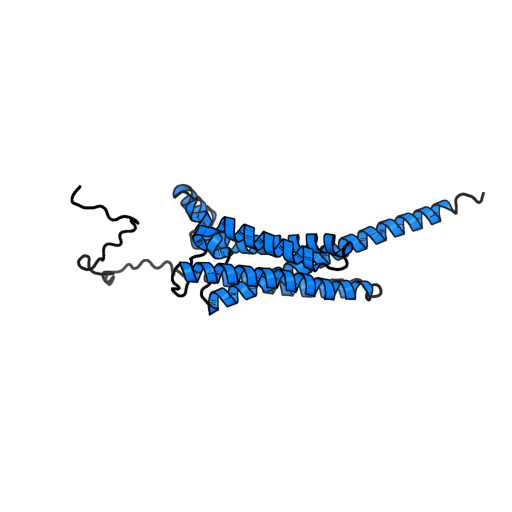M 1192 C CA . LEU A 1 162 ? -14.038 -2.793 -1.075 1.00 97.12 162 LEU A CA 1
ATOM 1193 C C . LEU A 1 162 ? -13.749 -1.970 -2.336 1.00 97.12 162 LEU A C 1
ATOM 1195 O O . LEU A 1 162 ? -12.752 -2.216 -3.023 1.00 97.12 162 LEU A O 1
ATOM 1199 N N . VAL A 1 163 ? -14.604 -0.983 -2.617 1.00 96.81 163 VA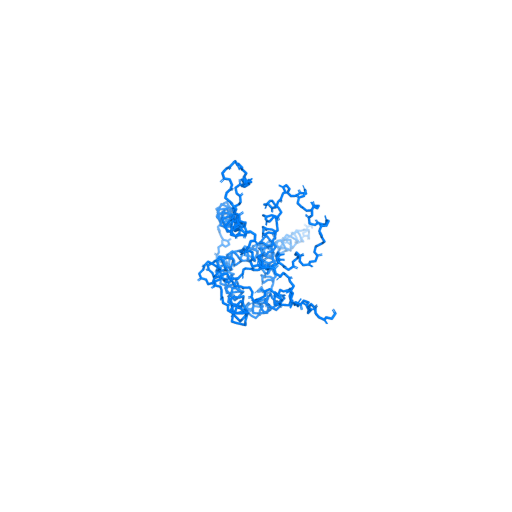L A N 1
ATOM 1200 C CA . VAL A 1 163 ? -14.477 -0.087 -3.773 1.00 96.81 163 VAL A CA 1
ATOM 1201 C C . VAL A 1 163 ? -13.259 0.822 -3.632 1.00 96.81 163 VAL A C 1
ATOM 1203 O O . VAL A 1 163 ? -12.520 0.998 -4.600 1.00 96.81 163 VAL A O 1
ATOM 1206 N N . SER A 1 164 ? -13.001 1.375 -2.446 1.00 95.69 164 SER A N 1
ATOM 1207 C CA . SER A 1 164 ? -11.832 2.230 -2.222 1.00 95.69 164 SER A CA 1
ATOM 1208 C C . SER A 1 164 ? -10.518 1.460 -2.331 1.00 95.69 164 SER A C 1
ATOM 1210 O O . SER A 1 164 ? -9.563 1.965 -2.926 1.00 95.69 164 SER A O 1
ATOM 1212 N N . LEU A 1 165 ? -10.464 0.219 -1.842 1.00 96.31 165 LEU A N 1
ATOM 1213 C CA . LEU A 1 165 ? -9.312 -0.663 -2.027 1.00 96.31 165 LEU A CA 1
ATOM 1214 C C . LEU A 1 165 ? -9.101 -0.991 -3.509 1.00 96.31 165 LEU A C 1
ATOM 1216 O O . LEU A 1 165 ? -7.982 -0.881 -4.005 1.00 96.31 165 LEU A O 1
ATOM 1220 N N . ALA A 1 166 ? -10.166 -1.315 -4.248 1.00 97.56 166 ALA A N 1
ATOM 1221 C CA . ALA A 1 166 ? -10.070 -1.550 -5.689 1.00 97.56 166 ALA A CA 1
ATOM 1222 C C . ALA A 1 166 ? -9.545 -0.309 -6.430 1.00 97.56 166 ALA A C 1
ATOM 1224 O O . ALA A 1 166 ? -8.636 -0.414 -7.253 1.00 97.56 166 ALA A O 1
ATOM 1225 N N . LEU A 1 167 ? -10.073 0.876 -6.103 1.00 97.25 167 LEU A N 1
ATOM 1226 C CA . LEU A 1 167 ? -9.658 2.151 -6.685 1.00 97.25 167 LEU A CA 1
ATOM 1227 C C . LEU A 1 167 ? -8.187 2.465 -6.386 1.00 97.25 167 LEU A C 1
ATOM 1229 O O . LEU A 1 167 ? -7.439 2.843 -7.285 1.00 97.25 167 LEU A O 1
ATOM 1233 N N . THR A 1 168 ? -7.757 2.307 -5.136 1.00 96.25 168 THR A N 1
ATOM 1234 C CA . THR A 1 168 ? -6.379 2.610 -4.725 1.00 96.25 168 THR A CA 1
ATOM 1235 C C . THR A 1 168 ? -5.379 1.658 -5.378 1.00 96.25 168 THR A C 1
ATOM 1237 O O . THR A 1 168 ? -4.394 2.128 -5.953 1.00 96.25 168 THR A O 1
ATOM 1240 N N . TYR A 1 169 ? -5.654 0.350 -5.419 1.00 97.38 169 TYR A N 1
ATOM 1241 C CA . TYR A 1 169 ? -4.808 -0.587 -6.162 1.00 97.38 169 TYR A CA 1
ATOM 1242 C C . TYR A 1 169 ? -4.836 -0.329 -7.673 1.00 97.38 169 TYR A C 1
ATOM 1244 O O . TYR A 1 169 ? -3.790 -0.397 -8.318 1.00 97.38 169 TYR A O 1
ATOM 1252 N N . ALA A 1 170 ? -5.980 0.045 -8.253 1.00 97.06 170 ALA A N 1
ATOM 1253 C CA . ALA A 1 170 ? -6.034 0.452 -9.654 1.00 97.06 170 ALA A CA 1
ATOM 1254 C C . ALA A 1 170 ? -5.118 1.658 -9.918 1.00 97.06 170 ALA A C 1
ATOM 1256 O O . ALA A 1 170 ? -4.344 1.632 -10.872 1.00 97.06 170 ALA A O 1
ATOM 1257 N N . VAL A 1 171 ? -5.122 2.670 -9.044 1.00 94.94 171 VAL A N 1
ATOM 1258 C CA . VAL A 1 171 ? -4.204 3.817 -9.133 1.00 94.94 171 VAL A CA 1
ATOM 1259 C C . VAL A 1 171 ? -2.742 3.383 -9.033 1.00 94.94 171 VAL A C 1
ATOM 1261 O O . VAL A 1 171 ? -1.934 3.854 -9.831 1.00 94.94 171 VAL A O 1
ATOM 1264 N N . TYR A 1 172 ? -2.398 2.442 -8.149 1.00 96.31 172 TYR A N 1
ATOM 1265 C CA . TYR A 1 172 ? -1.060 1.842 -8.131 1.00 96.31 172 TYR A CA 1
ATOM 1266 C C . TYR A 1 172 ? -0.691 1.233 -9.495 1.00 96.31 172 TYR A C 1
ATOM 1268 O O . TYR A 1 172 ? 0.341 1.584 -10.067 1.00 96.31 172 TYR A O 1
ATOM 1276 N N . GLY A 1 173 ? -1.544 0.373 -10.063 1.00 95.25 173 GLY A N 1
ATOM 1277 C CA . GLY A 1 173 ? -1.295 -0.257 -11.364 1.00 95.25 173 GLY A CA 1
ATOM 1278 C C . GLY A 1 173 ? -1.174 0.755 -12.512 1.00 95.25 173 GLY A C 1
ATOM 1279 O O . GLY A 1 173 ? -0.282 0.635 -13.354 1.00 95.25 173 GLY A O 1
ATOM 1280 N N . LEU A 1 174 ? -2.028 1.784 -12.522 1.00 93.62 174 LEU A N 1
ATOM 1281 C CA . LEU A 1 174 ? -2.003 2.879 -13.496 1.00 93.62 174 LEU A CA 1
ATOM 1282 C C . LEU A 1 174 ? -0.701 3.676 -13.420 1.00 93.62 174 LEU A C 1
ATOM 1284 O O . LEU A 1 174 ? -0.044 3.874 -14.444 1.00 93.62 174 LEU A O 1
ATOM 1288 N N . LEU A 1 175 ? -0.315 4.110 -12.217 1.00 91.81 175 LEU A N 1
ATOM 1289 C CA . LEU A 1 175 ? 0.919 4.859 -11.994 1.00 91.81 175 LEU A CA 1
ATOM 1290 C C . LEU A 1 175 ? 2.138 4.018 -12.357 1.00 91.81 175 LEU A C 1
ATOM 1292 O O . LEU A 1 175 ? 3.031 4.518 -13.036 1.00 91.81 175 LEU A O 1
ATOM 1296 N N . LEU A 1 176 ? 2.152 2.735 -11.994 1.00 93.12 176 LEU A N 1
ATOM 1297 C CA . LEU A 1 176 ? 3.242 1.827 -12.329 1.00 93.12 176 LEU A CA 1
ATOM 1298 C C . LEU A 1 176 ? 3.455 1.743 -13.847 1.00 93.12 176 LEU A C 1
ATOM 1300 O O . LEU A 1 176 ? 4.569 1.949 -14.334 1.00 93.12 176 LEU A O 1
ATOM 1304 N N . VAL A 1 177 ? 2.383 1.503 -14.610 1.00 91.62 177 VAL A N 1
ATOM 1305 C CA . VAL A 1 177 ? 2.443 1.428 -16.077 1.00 91.62 177 VAL A CA 1
ATOM 1306 C C . VAL A 1 177 ? 2.817 2.779 -16.690 1.00 91.62 177 VAL A C 1
ATOM 1308 O O . VAL A 1 177 ? 3.631 2.822 -17.615 1.00 91.62 177 VAL A O 1
ATOM 1311 N N . ALA A 1 178 ? 2.238 3.878 -16.203 1.00 87.88 178 ALA A N 1
ATOM 1312 C CA . ALA A 1 178 ? 2.502 5.219 -16.715 1.00 87.88 178 ALA A CA 1
ATOM 1313 C C . ALA A 1 178 ? 3.967 5.626 -16.500 1.00 87.88 178 ALA A C 1
ATOM 1315 O O . ALA A 1 178 ? 4.641 6.028 -17.448 1.00 87.88 178 ALA A O 1
ATOM 1316 N N . ILE A 1 179 ? 4.486 5.453 -15.283 1.00 86.06 179 ILE A N 1
ATOM 1317 C CA . ILE A 1 179 ? 5.866 5.798 -14.929 1.00 86.06 179 ILE A CA 1
ATOM 1318 C C . ILE A 1 179 ? 6.846 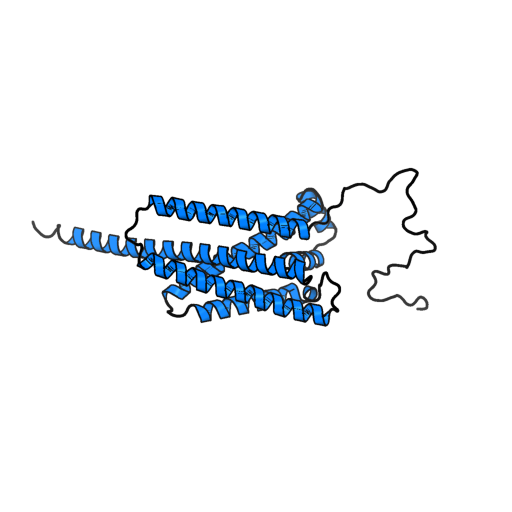4.908 -15.684 1.00 86.06 179 ILE A C 1
ATOM 1320 O O . ILE A 1 179 ? 7.832 5.416 -16.219 1.00 86.06 179 ILE A O 1
ATOM 1324 N N . TRP A 1 180 ? 6.567 3.607 -15.803 1.00 85.06 180 TRP A N 1
ATOM 1325 C CA . TRP A 1 180 ? 7.392 2.712 -16.611 1.00 85.06 180 TRP A CA 1
ATOM 1326 C C . TRP A 1 180 ? 7.459 3.163 -18.069 1.00 85.06 180 TRP A C 1
ATOM 1328 O O . TRP A 1 180 ? 8.541 3.255 -18.639 1.00 85.06 180 TRP A O 1
ATOM 1338 N N . ARG A 1 181 ? 6.317 3.501 -18.680 1.00 83.25 181 ARG A N 1
ATOM 1339 C CA . ARG A 1 181 ? 6.286 3.982 -20.068 1.00 83.25 181 ARG A CA 1
ATOM 1340 C C . ARG A 1 181 ? 7.097 5.262 -20.240 1.00 83.25 181 ARG A C 1
ATOM 1342 O O . ARG A 1 181 ? 7.875 5.350 -21.182 1.00 83.25 181 ARG A O 1
ATOM 1349 N N . LEU A 1 182 ? 6.948 6.218 -19.323 1.00 79.25 182 LEU A N 1
ATOM 1350 C CA . LEU A 1 182 ? 7.666 7.494 -19.360 1.00 79.25 182 LEU A CA 1
ATOM 1351 C C . LEU A 1 182 ? 9.178 7.335 -19.142 1.00 79.25 182 LEU A C 1
ATOM 1353 O O . LEU A 1 182 ? 9.964 8.042 -19.769 1.00 79.25 182 LEU A O 1
ATOM 1357 N N . THR A 1 183 ? 9.593 6.425 -18.260 1.00 74.00 183 THR A N 1
ATOM 1358 C CA . THR A 1 183 ? 11.011 6.199 -17.943 1.00 74.00 183 THR A CA 1
ATOM 1359 C C . THR A 1 183 ? 11.701 5.329 -18.992 1.00 74.00 183 THR A C 1
ATOM 1361 O O . THR A 1 183 ? 12.798 5.672 -19.427 1.00 74.00 183 THR A O 1
ATOM 1364 N N . TRP A 1 184 ? 11.060 4.261 -19.469 1.00 64.94 184 TRP A N 1
ATOM 1365 C CA . TRP A 1 184 ? 11.650 3.341 -20.445 1.00 64.94 184 TRP A CA 1
ATOM 1366 C C . TRP A 1 184 ? 11.740 3.938 -21.857 1.00 64.94 184 TRP A C 1
ATOM 1368 O O . TRP A 1 184 ? 12.769 3.774 -22.502 1.00 64.94 184 TRP A O 1
ATOM 1378 N N . MET A 1 185 ? 10.747 4.727 -22.308 1.00 57.38 185 MET A N 1
ATOM 1379 C CA . MET A 1 185 ? 10.871 5.479 -23.575 1.00 57.38 185 MET A CA 1
ATOM 1380 C C . MET A 1 185 ? 12.035 6.475 -23.563 1.00 57.38 185 MET A C 1
ATOM 1382 O O . MET A 1 185 ? 12.583 6.778 -24.617 1.00 57.38 185 MET A O 1
ATOM 1386 N N . ARG A 1 186 ? 12.407 7.008 -22.392 1.00 55.25 186 ARG A N 1
ATOM 1387 C CA . ARG A 1 186 ? 13.515 7.964 -22.273 1.00 55.25 186 ARG A CA 1
ATOM 1388 C C . ARG A 1 186 ? 14.873 7.279 -22.196 1.00 55.25 186 ARG A C 1
ATOM 1390 O O . ARG A 1 186 ? 15.813 7.791 -22.785 1.00 55.25 186 ARG A O 1
ATOM 1397 N N . ILE A 1 187 ? 14.979 6.125 -21.530 1.00 57.91 187 ILE A N 1
ATOM 1398 C CA . ILE A 1 187 ? 16.249 5.382 -21.434 1.00 57.91 187 ILE A CA 1
ATOM 1399 C C . ILE A 1 187 ? 16.771 4.985 -22.826 1.00 57.91 187 ILE A C 1
ATOM 1401 O O . ILE A 1 187 ? 17.969 5.110 -23.056 1.00 57.91 187 ILE A O 1
ATOM 1405 N N . ASP A 1 188 ? 15.887 4.614 -23.757 1.00 54.16 188 ASP A N 1
ATOM 1406 C CA . ASP A 1 188 ? 16.251 4.287 -25.150 1.00 54.16 188 ASP A CA 1
ATOM 1407 C C . ASP A 1 188 ? 16.776 5.500 -25.950 1.00 54.16 188 ASP A C 1
ATOM 1409 O O . ASP A 1 188 ? 17.500 5.346 -26.931 1.00 54.16 188 ASP A O 1
ATOM 1413 N N . LEU A 1 189 ? 16.420 6.725 -25.543 1.00 50.53 189 LEU A N 1
ATOM 1414 C CA . LEU A 1 189 ? 16.819 7.967 -26.220 1.00 50.53 189 LEU A CA 1
ATOM 1415 C C . LEU A 1 189 ? 18.078 8.607 -25.604 1.00 50.53 189 LEU A C 1
ATOM 1417 O O . LEU A 1 189 ? 18.828 9.280 -26.310 1.00 50.53 189 LEU A O 1
ATOM 1421 N N . ASP A 1 190 ? 18.316 8.403 -24.304 1.00 52.94 190 ASP A N 1
ATOM 1422 C CA . ASP A 1 190 ? 19.298 9.152 -23.499 1.00 52.94 190 ASP A CA 1
ATOM 1423 C C . ASP A 1 190 ? 20.633 8.428 -23.250 1.00 52.94 190 ASP A C 1
ATOM 1425 O O . ASP A 1 190 ? 21.471 8.929 -22.492 1.00 52.94 190 ASP A O 1
ATOM 1429 N N . GLU A 1 191 ? 20.897 7.294 -23.910 1.00 54.84 191 GLU A N 1
ATOM 1430 C CA . GLU A 1 191 ? 22.141 6.502 -23.784 1.00 54.84 191 GLU A CA 1
ATOM 1431 C C . GLU A 1 191 ? 23.437 7.275 -24.161 1.00 54.84 191 GLU A C 1
ATOM 1433 O O . GLU A 1 191 ? 24.536 6.726 -24.157 1.00 54.84 191 GLU A O 1
ATOM 1438 N N . ARG A 1 192 ? 23.333 8.581 -24.451 1.00 50.12 192 ARG A N 1
ATOM 1439 C CA . ARG A 1 192 ? 24.424 9.498 -24.807 1.00 50.12 192 ARG A CA 1
ATOM 1440 C C . ARG A 1 192 ? 24.806 10.543 -23.740 1.00 50.12 192 ARG A C 1
ATOM 1442 O O . ARG A 1 192 ? 25.689 11.350 -24.022 1.00 50.12 192 ARG A O 1
ATOM 1449 N N . THR A 1 193 ? 24.211 10.578 -22.539 1.00 51.53 193 THR A N 1
ATOM 1450 C CA . THR A 1 193 ? 24.527 11.621 -21.525 1.00 51.53 193 THR A CA 1
ATOM 1451 C C . THR A 1 193 ? 25.375 11.143 -20.332 1.00 51.53 193 THR A C 1
ATOM 1453 O O . THR A 1 193 ? 25.340 9.980 -19.938 1.00 51.53 193 THR A O 1
ATOM 1456 N N . SER A 1 194 ? 26.194 12.053 -19.772 1.00 56.41 194 SER A N 1
ATOM 1457 C CA . SER A 1 194 ? 27.264 11.734 -18.810 1.00 56.41 194 SER A CA 1
ATOM 1458 C C . SER A 1 194 ? 26.761 11.256 -17.438 1.00 56.41 194 SER A C 1
ATOM 1460 O O . SER A 1 194 ? 25.826 11.801 -16.843 1.00 56.41 194 SER A O 1
ATOM 1462 N N . THR A 1 195 ? 27.445 10.244 -16.901 1.00 59.81 195 THR A N 1
ATOM 1463 C CA . THR A 1 195 ? 27.117 9.493 -15.678 1.00 59.81 195 THR A CA 1
ATOM 1464 C C . THR A 1 195 ? 26.886 10.369 -14.434 1.00 59.81 195 THR A C 1
ATOM 1466 O O . THR A 1 195 ? 26.054 10.034 -13.592 1.00 59.81 195 THR A O 1
ATOM 1469 N N . GLY A 1 196 ? 27.562 11.521 -14.325 1.00 61.28 196 GLY A N 1
ATOM 1470 C CA . GLY A 1 196 ? 27.486 12.405 -13.152 1.00 61.28 196 GLY A CA 1
ATOM 1471 C C . GLY A 1 196 ? 26.151 13.145 -12.997 1.00 61.28 196 GLY A C 1
ATOM 1472 O O . GLY A 1 196 ? 25.607 13.220 -11.896 1.00 61.28 196 GLY A O 1
ATOM 1473 N N . ARG A 1 197 ? 25.563 13.635 -14.096 1.00 64.38 197 ARG A N 1
ATOM 1474 C CA . ARG A 1 197 ? 24.271 14.347 -14.057 1.00 64.38 197 ARG A CA 1
ATOM 1475 C C . ARG A 1 197 ? 23.124 13.392 -13.726 1.00 64.38 197 ARG A C 1
ATOM 1477 O O . ARG A 1 197 ? 22.200 13.757 -13.007 1.00 64.38 197 ARG A O 1
ATOM 1484 N N . ARG A 1 198 ? 23.221 12.149 -14.203 1.00 60.84 198 ARG A N 1
ATOM 1485 C CA . ARG A 1 198 ? 22.252 11.086 -13.923 1.00 60.84 198 ARG A CA 1
ATOM 1486 C C . ARG A 1 198 ? 22.280 10.666 -12.456 1.00 60.84 198 ARG A C 1
ATOM 1488 O O . ARG A 1 198 ? 21.217 10.542 -11.861 1.00 60.84 198 ARG A O 1
ATOM 1495 N N . ALA A 1 199 ? 23.466 10.519 -11.863 1.00 65.19 199 ALA A N 1
ATOM 1496 C CA . ALA A 1 199 ? 23.602 10.232 -10.435 1.00 65.19 199 ALA A CA 1
ATOM 1497 C C . ALA A 1 199 ? 22.994 11.346 -9.565 1.00 65.19 199 ALA A C 1
ATOM 1499 O O . ALA A 1 199 ? 22.252 11.052 -8.632 1.00 65.19 199 ALA A O 1
ATOM 1500 N N . LEU A 1 200 ? 23.226 12.616 -9.921 1.00 71.81 200 LEU A N 1
ATOM 1501 C CA . LEU A 1 200 ? 22.646 13.761 -9.214 1.00 71.81 200 LEU A CA 1
ATOM 1502 C C . LEU A 1 200 ? 21.112 13.796 -9.315 1.00 71.81 200 LEU A C 1
ATOM 1504 O O . LEU A 1 200 ? 20.435 13.977 -8.308 1.00 71.81 200 LEU A O 1
ATOM 1508 N N . VAL A 1 201 ? 20.553 13.592 -10.513 1.00 71.75 201 VAL A N 1
ATOM 1509 C CA . VAL A 1 201 ? 19.095 13.591 -10.727 1.00 71.75 201 VAL A CA 1
ATOM 1510 C C . VAL A 1 201 ? 18.433 12.410 -10.020 1.00 71.75 201 VAL A C 1
ATOM 1512 O O . VAL A 1 201 ? 17.427 12.596 -9.341 1.00 71.75 201 VAL A O 1
ATOM 1515 N N . LEU A 1 202 ? 19.003 11.207 -10.130 1.00 66.69 202 LEU A N 1
ATOM 1516 C CA . LEU A 1 202 ? 18.492 10.025 -9.431 1.00 66.69 202 LEU A CA 1
ATOM 1517 C C . LEU A 1 202 ? 18.583 10.189 -7.910 1.00 66.69 202 LEU A C 1
ATOM 1519 O O . LEU A 1 202 ? 17.636 9.837 -7.212 1.00 66.69 202 LEU A O 1
ATOM 1523 N N . GLY A 1 203 ? 19.672 10.774 -7.405 1.00 66.50 203 GLY A N 1
ATOM 1524 C CA . GLY A 1 203 ? 19.826 11.108 -5.990 1.00 66.50 203 GLY A CA 1
ATOM 1525 C C . GLY A 1 203 ? 18.787 12.125 -5.512 1.00 66.50 203 GLY A C 1
ATOM 1526 O O . GLY A 1 203 ? 18.147 11.906 -4.488 1.00 66.50 203 GLY A O 1
ATOM 1527 N N . GLY A 1 204 ? 18.553 13.194 -6.279 1.00 71.44 204 GLY A N 1
ATOM 1528 C CA . GLY A 1 204 ? 17.551 14.215 -5.959 1.00 71.44 204 GLY A CA 1
ATOM 1529 C C . GLY A 1 204 ? 16.118 13.674 -5.964 1.00 71.44 204 GLY A C 1
ATOM 1530 O O . GLY A 1 204 ? 15.357 13.931 -5.034 1.00 71.44 204 GLY A O 1
ATOM 1531 N N . VAL A 1 205 ? 15.761 12.867 -6.967 1.00 70.75 205 VAL A N 1
ATOM 1532 C CA . VAL A 1 205 ? 14.457 12.184 -7.021 1.00 70.75 205 VAL A CA 1
ATOM 1533 C C . VAL A 1 205 ? 14.310 11.216 -5.847 1.00 70.75 205 VAL A C 1
ATOM 1535 O O . VAL A 1 205 ? 13.273 11.214 -5.191 1.00 70.75 205 VAL A O 1
ATOM 1538 N N . GLY A 1 206 ? 15.351 10.440 -5.536 1.00 67.50 206 GLY A N 1
ATOM 1539 C CA . GLY A 1 206 ? 15.363 9.543 -4.381 1.00 67.50 206 GLY A CA 1
ATOM 1540 C C . GLY A 1 206 ? 15.148 10.280 -3.057 1.00 67.50 206 GLY A C 1
ATOM 1541 O O . GLY A 1 206 ? 14.332 9.848 -2.247 1.00 67.50 206 GLY A O 1
ATOM 1542 N N . ALA A 1 207 ? 15.806 11.425 -2.862 1.00 70.50 207 ALA A N 1
ATOM 1543 C CA . ALA A 1 207 ? 15.641 12.252 -1.668 1.00 70.50 207 ALA A CA 1
ATOM 1544 C C . ALA A 1 207 ? 14.214 12.811 -1.539 1.00 70.50 207 ALA A C 1
ATOM 1546 O O . ALA A 1 207 ? 13.617 12.727 -0.467 1.00 70.50 207 ALA A O 1
ATOM 1547 N N . LEU A 1 208 ? 13.629 13.316 -2.630 1.00 72.69 208 LEU A N 1
ATOM 1548 C CA . LEU A 1 208 ? 12.241 13.790 -2.635 1.00 72.69 208 LEU A CA 1
ATOM 1549 C C . LEU A 1 208 ? 11.249 12.667 -2.312 1.00 72.69 208 LEU A C 1
ATOM 1551 O O . LEU A 1 208 ? 10.314 12.879 -1.541 1.00 72.69 208 LEU A O 1
ATOM 1555 N N . LEU A 1 209 ? 11.468 11.465 -2.852 1.00 73.06 209 LEU A N 1
ATOM 1556 C CA . LEU A 1 209 ? 10.637 10.302 -2.540 1.00 73.06 209 LEU A CA 1
ATOM 1557 C C . LEU A 1 209 ? 10.785 9.868 -1.085 1.00 73.06 209 LEU A C 1
ATOM 1559 O O . LEU A 1 209 ? 9.784 9.524 -0.464 1.00 73.06 209 LEU A O 1
ATOM 1563 N N . ALA A 1 210 ? 11.993 9.927 -0.523 1.00 70.38 210 ALA A N 1
ATOM 1564 C CA . ALA A 1 210 ? 12.222 9.639 0.889 1.00 70.38 210 ALA A CA 1
ATOM 1565 C C . ALA A 1 210 ? 11.496 10.644 1.800 1.00 70.38 210 ALA A C 1
ATOM 1567 O O . ALA A 1 210 ? 10.861 10.236 2.769 1.00 70.38 210 ALA A O 1
ATOM 1568 N N . ILE A 1 211 ? 11.517 11.938 1.460 1.00 76.06 211 ILE A N 1
ATOM 1569 C CA . ILE A 1 211 ? 10.781 12.978 2.196 1.00 76.06 211 ILE A CA 1
ATOM 1570 C C . ILE A 1 211 ? 9.269 12.743 2.097 1.00 76.06 211 ILE A C 1
ATOM 1572 O O . ILE A 1 211 ? 8.580 12.767 3.115 1.00 76.06 211 ILE A O 1
ATOM 1576 N N . ALA A 1 212 ? 8.748 12.470 0.897 1.00 73.94 212 ALA A N 1
ATOM 1577 C CA . ALA A 1 212 ? 7.327 12.189 0.695 1.00 73.94 212 ALA A CA 1
ATOM 1578 C C . ALA A 1 212 ? 6.877 10.928 1.454 1.00 73.94 212 ALA A C 1
ATOM 1580 O O . ALA A 1 212 ? 5.838 10.942 2.114 1.00 73.94 212 ALA A O 1
ATOM 1581 N N . ALA A 1 213 ? 7.680 9.861 1.411 1.00 70.56 213 ALA A N 1
ATOM 1582 C CA . ALA A 1 213 ? 7.445 8.633 2.163 1.00 70.56 213 ALA A CA 1
ATOM 1583 C C . ALA A 1 213 ? 7.453 8.883 3.675 1.00 70.56 213 ALA A C 1
ATOM 1585 O O . ALA A 1 213 ? 6.534 8.450 4.364 1.00 70.56 213 ALA A O 1
ATOM 1586 N N . GLY A 1 214 ? 8.445 9.621 4.183 1.00 71.44 214 GLY A N 1
ATOM 1587 C CA . GLY A 1 214 ? 8.545 9.978 5.598 1.00 71.44 214 GLY A CA 1
ATOM 1588 C C . GLY A 1 214 ? 7.380 10.849 6.076 1.00 71.44 214 GLY A C 1
ATOM 1589 O O . GLY A 1 214 ? 6.839 10.610 7.152 1.00 71.44 214 GLY A O 1
ATOM 1590 N N . GLY A 1 215 ? 6.940 11.811 5.261 1.00 77.31 215 GLY A N 1
ATOM 1591 C CA . GLY A 1 215 ? 5.781 12.655 5.559 1.00 77.31 215 GLY A CA 1
ATOM 1592 C C . GLY A 1 215 ? 4.470 11.868 5.616 1.00 77.31 215 GLY A C 1
ATOM 1593 O O . GLY A 1 215 ? 3.702 12.032 6.563 1.00 77.31 215 GLY A O 1
ATOM 1594 N N . LEU A 1 216 ? 4.238 10.971 4.651 1.00 76.00 216 LEU A N 1
ATOM 1595 C CA . LEU A 1 216 ? 3.071 10.081 4.652 1.00 76.00 216 LEU A CA 1
ATOM 1596 C C . LEU A 1 216 ? 3.099 9.111 5.834 1.00 76.00 216 LEU A C 1
ATOM 1598 O O . LEU A 1 216 ? 2.078 8.923 6.490 1.00 76.00 216 LEU A O 1
ATOM 1602 N N . LEU A 1 217 ? 4.266 8.529 6.125 1.00 73.88 217 LEU A N 1
ATOM 1603 C CA . LEU A 1 217 ? 4.464 7.653 7.275 1.00 73.88 217 LEU A CA 1
ATOM 1604 C C . LEU A 1 217 ? 4.112 8.382 8.569 1.00 73.88 217 LEU A C 1
ATOM 1606 O O . LEU A 1 217 ? 3.339 7.854 9.363 1.00 73.88 217 LEU A O 1
ATOM 1610 N N . LYS A 1 218 ? 4.617 9.607 8.750 1.00 76.50 218 LYS A N 1
ATOM 1611 C CA . LYS A 1 218 ? 4.299 10.441 9.909 1.00 76.50 218 LYS A CA 1
ATOM 1612 C C . LYS A 1 218 ? 2.800 10.718 10.001 1.00 76.50 218 LYS A C 1
ATOM 1614 O O . LYS A 1 218 ? 2.218 10.443 11.035 1.00 76.50 218 LYS A O 1
ATOM 1619 N N . GLN A 1 219 ? 2.158 11.181 8.929 1.00 74.94 219 GLN A N 1
ATOM 1620 C CA . GLN A 1 219 ? 0.726 11.509 8.961 1.00 74.94 219 GLN A CA 1
ATOM 1621 C C . GLN A 1 219 ? -0.166 10.300 9.243 1.00 74.94 219 GLN A C 1
ATOM 1623 O O . GLN A 1 219 ? -1.103 10.399 10.027 1.00 74.94 219 GLN A O 1
ATOM 1628 N N . LEU A 1 220 ? 0.113 9.154 8.622 1.00 72.00 220 LEU A N 1
ATOM 1629 C CA . LEU A 1 220 ? -0.648 7.933 8.881 1.00 72.00 220 LEU A CA 1
ATOM 1630 C C . LEU A 1 220 ? -0.393 7.398 10.290 1.00 72.00 220 LEU A C 1
ATOM 1632 O O . LEU A 1 220 ? -1.314 6.887 10.919 1.00 72.00 220 LEU A O 1
ATOM 1636 N N . THR A 1 221 ? 0.832 7.547 10.796 1.00 66.69 221 THR A N 1
ATOM 1637 C CA . THR A 1 221 ? 1.169 7.189 12.176 1.00 66.69 221 THR A CA 1
ATOM 1638 C C . THR A 1 221 ? 0.446 8.097 13.165 1.00 66.69 221 THR A C 1
ATOM 1640 O O . THR A 1 221 ? -0.191 7.581 14.072 1.00 66.69 221 THR A O 1
ATOM 1643 N N . ASP A 1 222 ? 0.461 9.413 12.942 1.00 70.31 222 ASP A N 1
ATOM 1644 C CA . ASP A 1 222 ? -0.226 10.413 13.766 1.00 70.31 222 ASP A CA 1
ATOM 1645 C C . ASP A 1 222 ? -1.758 10.217 13.736 1.00 70.31 222 ASP A C 1
ATOM 1647 O O . ASP A 1 222 ? -2.431 10.449 14.731 1.00 70.31 222 ASP A O 1
ATOM 1651 N N . LEU A 1 223 ? -2.332 9.757 12.615 1.00 66.75 223 LEU A N 1
ATOM 1652 C CA . LEU A 1 223 ? -3.753 9.379 12.536 1.00 66.75 223 LEU A CA 1
ATOM 1653 C C . LEU A 1 223 ? -4.054 8.060 13.247 1.00 66.75 223 LEU A C 1
ATOM 1655 O O . LEU A 1 223 ? -5.158 7.863 13.757 1.00 66.75 223 LEU A O 1
ATOM 1659 N N . ALA A 1 224 ? -3.089 7.143 13.251 1.00 59.81 224 ALA A N 1
ATOM 1660 C CA . ALA A 1 224 ? -3.209 5.904 13.984 1.00 59.81 224 ALA A CA 1
ATOM 1661 C C . ALA A 1 224 ? -3.054 6.152 15.490 1.00 59.81 224 ALA A C 1
ATOM 1663 O O . ALA A 1 224 ? -3.727 5.480 16.259 1.00 59.81 224 ALA A O 1
ATOM 1664 N N . THR A 1 225 ? -2.238 7.094 15.962 1.00 56.66 225 THR A N 1
ATOM 1665 C CA . THR A 1 225 ? -2.031 7.370 17.392 1.00 56.66 225 THR A CA 1
ATOM 1666 C C . THR A 1 225 ? -3.031 8.388 17.947 1.00 56.66 225 THR A C 1
ATOM 1668 O O . THR A 1 225 ? -3.252 9.454 17.396 1.00 56.66 225 THR A O 1
ATOM 1671 N N . PHE A 1 226 ? -3.661 8.067 19.081 1.00 52.88 226 PHE A N 1
ATOM 1672 C CA . PHE A 1 226 ? -4.402 9.077 19.840 1.00 52.88 226 PHE A CA 1
ATOM 1673 C C . PHE A 1 226 ? -3.391 9.843 20.692 1.00 52.88 226 PHE A C 1
ATOM 1675 O O . PHE A 1 226 ? -2.631 9.211 21.425 1.00 52.88 226 PHE A O 1
ATOM 1682 N N . ALA A 1 227 ? -3.384 11.174 20.611 1.00 43.25 227 ALA A N 1
ATOM 1683 C CA . ALA A 1 227 ? -2.645 11.999 21.558 1.00 43.25 227 ALA A CA 1
ATOM 1684 C C . ALA A 1 227 ? -3.310 11.860 22.936 1.00 43.25 227 ALA A C 1
ATOM 1686 O O . ALA A 1 227 ? -4.378 12.419 23.176 1.00 43.25 227 ALA A O 1
ATOM 1687 N N . TYR A 1 228 ? -2.712 11.052 23.807 1.00 46.31 228 TYR A N 1
ATOM 1688 C CA . TYR A 1 228 ? -3.038 10.998 25.225 1.00 46.31 228 TYR A CA 1
ATOM 1689 C C . TYR A 1 228 ? -1.922 11.740 25.953 1.00 46.31 228 TYR A C 1
ATOM 1691 O O . TYR A 1 228 ? -0.756 11.378 25.820 1.00 46.31 228 TYR A O 1
ATOM 1699 N N . ASP A 1 229 ? -2.263 12.795 26.683 1.00 55.19 229 ASP A N 1
ATOM 1700 C CA . ASP A 1 229 ? -1.310 13.649 27.405 1.00 55.19 229 ASP A CA 1
ATOM 1701 C C . ASP A 1 229 ? -0.684 12.961 28.631 1.00 55.19 229 ASP A C 1
ATOM 1703 O O . ASP A 1 229 ? 0.162 13.543 29.309 1.00 55.19 229 ASP A O 1
ATOM 1707 N N . GLY A 1 230 ? -1.081 11.717 28.920 1.00 54.06 230 GLY A N 1
ATOM 1708 C CA . GLY A 1 230 ? -0.589 10.963 30.067 1.00 54.06 230 GLY A CA 1
ATOM 1709 C C . GLY A 1 230 ? -1.084 11.518 31.400 1.00 54.06 230 GLY A C 1
ATOM 1710 O O . GLY A 1 230 ? -0.700 10.990 32.444 1.00 54.06 230 GLY A O 1
ATOM 1711 N N . LEU A 1 231 ? -1.921 12.562 31.389 1.00 48.94 231 LEU A N 1
ATOM 1712 C CA . LEU A 1 231 ? -2.420 13.177 32.601 1.00 48.94 231 LEU A CA 1
ATOM 1713 C C . LEU A 1 231 ? -3.491 12.268 33.187 1.00 48.94 231 LEU A C 1
ATOM 1715 O O . LEU A 1 231 ? -4.583 12.087 32.651 1.00 48.94 231 LEU A O 1
ATOM 1719 N N . GLU A 1 232 ? -3.164 11.663 34.322 1.00 53.38 232 GLU A N 1
ATOM 1720 C CA . GLU A 1 232 ? -4.175 11.017 35.137 1.00 53.38 232 GLU A CA 1
ATOM 1721 C C . GLU A 1 232 ? -5.097 12.103 35.692 1.00 53.38 232 GLU A C 1
ATOM 1723 O O . GLU A 1 232 ? -4.636 13.054 36.325 1.00 53.38 232 GLU A O 1
ATOM 1728 N N . TYR A 1 233 ? -6.405 11.958 35.471 1.00 56.03 233 TYR A N 1
ATOM 1729 C CA . TYR A 1 233 ? -7.413 12.818 36.083 1.00 56.03 233 TYR A CA 1
ATOM 1730 C C . TYR A 1 233 ? -7.411 12.584 37.603 1.00 56.03 233 TYR A C 1
ATOM 1732 O O . TYR A 1 233 ? -8.089 11.699 38.124 1.00 56.03 233 TYR A O 1
ATOM 1740 N N . ARG A 1 234 ? -6.548 13.320 38.309 1.00 57.09 234 ARG A N 1
ATOM 1741 C CA . ARG A 1 234 ? -6.273 13.208 39.744 1.00 57.09 234 ARG A CA 1
ATOM 1742 C C . ARG A 1 234 ? -6.231 14.601 40.363 1.00 57.09 234 ARG A C 1
ATOM 1744 O O . ARG A 1 234 ? -5.674 15.529 39.789 1.00 57.09 234 ARG A O 1
ATOM 1751 N N . GLY A 1 235 ? -6.797 14.733 41.556 1.00 68.62 235 GLY A N 1
ATOM 1752 C CA . GLY A 1 235 ? -6.855 15.990 42.295 1.00 68.62 235 GLY A CA 1
ATOM 1753 C C . GLY A 1 235 ? -8.098 16.062 43.184 1.00 68.62 235 GLY A C 1
ATOM 1754 O O . GLY A 1 235 ? -9.022 15.270 43.003 1.00 68.62 235 GLY A O 1
ATOM 1755 N N . PRO A 1 236 ? -8.134 16.992 44.150 1.00 62.53 236 PRO A N 1
ATOM 1756 C CA . PRO A 1 236 ? -9.294 17.187 45.021 1.00 62.53 236 PRO A CA 1
ATOM 1757 C C . PRO A 1 236 ? -10.560 17.648 44.269 1.00 62.53 236 PRO A C 1
ATOM 1759 O O . PRO A 1 236 ? -11.655 17.436 44.774 1.00 62.53 236 PRO A O 1
ATOM 1762 N N . ASP A 1 237 ? -10.415 18.182 43.048 1.00 66.12 237 ASP A N 1
ATOM 1763 C CA . ASP A 1 237 ? -11.507 18.670 42.184 1.00 66.12 237 ASP A CA 1
ATOM 1764 C C . ASP A 1 237 ? -11.866 17.709 41.030 1.00 66.12 237 ASP A C 1
ATOM 1766 O O . ASP A 1 237 ? -12.421 18.113 40.004 1.00 66.12 237 ASP A O 1
ATOM 1770 N N . VAL A 1 238 ? -11.533 16.421 41.167 1.00 64.19 238 VAL A N 1
ATOM 1771 C CA . VAL A 1 238 ? -11.971 15.369 40.236 1.00 64.19 238 VAL A CA 1
ATOM 1772 C C . VAL A 1 238 ? -13.496 15.284 40.285 1.00 64.19 238 VAL A C 1
ATOM 1774 O O . VAL A 1 238 ? -14.080 14.794 41.253 1.00 64.19 238 VAL A O 1
ATOM 1777 N N . GLN A 1 239 ? -14.160 15.771 39.237 1.00 64.56 239 GLN A N 1
ATOM 1778 C CA . GLN A 1 239 ? -15.595 15.592 39.085 1.00 64.56 239 GLN A CA 1
ATOM 1779 C C . GLN A 1 239 ? -15.883 14.120 38.775 1.00 64.56 239 GLN A C 1
ATOM 1781 O O . GLN A 1 239 ? -15.173 13.516 37.967 1.00 64.56 239 GLN A O 1
ATOM 1786 N N . PRO A 1 240 ? -16.922 13.519 39.374 1.00 59.84 240 PRO A N 1
ATOM 1787 C CA . PRO A 1 240 ? -17.338 12.175 39.011 1.00 59.84 240 PRO A CA 1
ATOM 1788 C C . PRO A 1 240 ? -17.575 12.106 37.500 1.00 59.84 240 PRO A C 1
ATOM 1790 O O . PRO A 1 240 ? -18.420 12.831 36.969 1.00 59.84 240 PRO A O 1
ATOM 1793 N N . ILE A 1 241 ? -16.831 11.243 36.802 1.00 58.12 241 ILE A N 1
ATOM 1794 C CA . ILE A 1 241 ? -17.084 10.929 35.393 1.00 58.12 241 ILE A CA 1
ATOM 1795 C C . ILE A 1 241 ? -18.367 10.097 35.377 1.00 58.12 241 ILE A C 1
ATOM 1797 O O . ILE A 1 241 ? -18.332 8.874 35.354 1.00 58.12 241 ILE A O 1
ATOM 1801 N N . THR A 1 242 ? -19.503 10.791 35.422 1.00 51.81 242 THR A N 1
ATOM 1802 C CA . THR A 1 242 ? -20.855 10.239 35.585 1.00 51.81 242 THR A CA 1
ATOM 1803 C C . THR A 1 242 ? -21.088 9.659 36.992 1.00 51.81 242 THR A C 1
ATOM 1805 O O . THR A 1 242 ? -20.347 8.784 37.434 1.00 51.81 242 THR A O 1
ATOM 1808 N N . PRO A 1 243 ? -22.099 10.128 37.744 1.00 54.62 243 PRO A N 1
ATOM 1809 C CA . PRO A 1 243 ? -22.403 9.535 39.042 1.00 54.62 243 PRO A CA 1
ATOM 1810 C C . PRO A 1 243 ? -22.886 8.079 38.860 1.00 54.62 243 PRO A C 1
ATOM 1812 O O . PRO A 1 243 ? -23.453 7.728 37.824 1.00 54.62 243 PRO A O 1
ATOM 1815 N N . ASN A 1 244 ? -22.583 7.206 39.832 1.00 54.06 244 ASN A N 1
ATOM 1816 C CA . ASN A 1 244 ? -22.801 5.747 39.751 1.00 54.06 244 ASN A CA 1
ATOM 1817 C C . ASN A 1 244 ? -24.258 5.347 39.448 1.00 54.06 244 ASN A C 1
ATOM 1819 O O . ASN A 1 244 ? -24.510 4.279 38.902 1.00 54.06 244 ASN A O 1
ATOM 1823 N N . ASP A 1 245 ? -25.207 6.217 39.779 1.00 56.94 245 ASP A N 1
ATOM 1824 C CA . ASP A 1 245 ? -26.643 6.111 39.504 1.00 56.94 245 ASP A CA 1
ATOM 1825 C C . ASP A 1 245 ? -27.019 6.404 38.037 1.00 56.94 245 ASP A C 1
ATOM 1827 O O . ASP A 1 245 ? -28.158 6.180 37.632 1.00 56.94 245 ASP A O 1
ATOM 1831 N N . ARG A 1 246 ? -26.071 6.899 37.232 1.00 48.75 246 ARG A N 1
ATOM 1832 C CA . ARG A 1 246 ? -26.221 7.218 35.804 1.00 48.75 246 ARG A CA 1
ATOM 1833 C C . ARG A 1 246 ? -25.273 6.434 34.897 1.00 48.75 246 ARG A C 1
ATOM 1835 O O . ARG A 1 246 ? -25.220 6.715 33.698 1.00 48.75 246 ARG A O 1
ATOM 1842 N N . PHE A 1 247 ? -24.539 5.456 35.431 1.00 50.66 247 PHE A N 1
ATOM 1843 C CA . PHE A 1 247 ? -23.846 4.484 34.589 1.00 50.66 247 PHE A CA 1
ATOM 1844 C C . PHE A 1 247 ? -24.889 3.745 33.749 1.00 50.66 247 PHE A C 1
ATOM 1846 O O . PHE A 1 247 ? -25.674 2.952 34.263 1.00 50.66 247 PHE A O 1
ATOM 1853 N N . TYR A 1 248 ? -24.890 3.975 32.437 1.00 50.44 248 TYR A N 1
ATOM 1854 C CA . TYR A 1 248 ? -25.399 2.957 31.535 1.00 50.44 248 TYR A CA 1
ATOM 1855 C C . TYR A 1 248 ? -24.411 1.794 31.613 1.00 50.44 248 TYR A C 1
ATOM 1857 O O . TYR A 1 248 ? -23.212 1.963 31.381 1.00 50.44 248 TYR A O 1
ATOM 1865 N N . THR A 1 249 ? -24.896 0.623 32.013 1.00 45.41 249 THR A N 1
ATOM 1866 C CA . THR A 1 249 ? -24.117 -0.611 32.029 1.00 45.41 249 THR A CA 1
ATOM 1867 C C . THR A 1 249 ? -23.589 -0.848 30.618 1.00 45.41 249 THR A C 1
ATOM 1869 O O . THR A 1 249 ? -24.333 -1.248 29.725 1.00 45.41 249 THR A O 1
ATOM 1872 N N . VAL A 1 250 ? -22.306 -0.567 30.381 1.00 41.47 250 VAL A N 1
ATOM 1873 C CA . VAL A 1 250 ? -21.653 -0.931 29.122 1.00 41.47 250 VAL A CA 1
ATOM 1874 C C . VAL A 1 250 ? -21.403 -2.430 29.189 1.00 41.47 250 VAL A C 1
ATOM 1876 O O . VAL A 1 250 ? -20.326 -2.890 29.563 1.00 41.47 250 VAL A O 1
ATOM 1879 N N . THR A 1 251 ? -22.428 -3.204 28.852 1.00 40.34 251 THR A N 1
ATOM 1880 C CA . THR A 1 251 ? -22.258 -4.612 28.534 1.00 40.34 251 THR A CA 1
ATOM 1881 C C . THR A 1 251 ? -21.394 -4.673 27.275 1.00 40.34 251 THR A C 1
ATOM 1883 O O . THR A 1 251 ? -21.799 -4.321 26.170 1.00 40.34 251 THR A O 1
ATOM 1886 N N . LYS A 1 252 ? -20.125 -5.050 27.442 1.00 50.34 252 LYS A N 1
ATOM 1887 C CA . LYS A 1 252 ? -19.285 -5.521 26.332 1.00 50.34 252 LYS A CA 1
ATOM 1888 C C . LYS A 1 252 ? -19.609 -6.988 26.016 1.00 50.34 252 LYS A C 1
ATOM 1890 O O . LYS A 1 252 ? -18.761 -7.683 25.466 1.00 50.34 252 LYS A O 1
ATOM 1895 N N . ASN A 1 253 ? -20.810 -7.466 26.352 1.00 42.12 253 ASN A N 1
ATOM 1896 C CA . ASN A 1 253 ? -21.280 -8.767 25.916 1.00 42.12 253 ASN A CA 1
ATOM 1897 C C . ASN A 1 253 ? -22.059 -8.609 24.611 1.00 42.12 253 ASN A C 1
ATOM 1899 O O . ASN A 1 253 ? -22.935 -7.763 24.478 1.00 42.12 253 ASN A O 1
ATOM 1903 N N . ILE A 1 254 ? -21.738 -9.462 23.643 1.00 50.00 254 ILE A N 1
ATOM 1904 C CA . ILE A 1 254 ? -22.511 -9.614 22.401 1.00 50.00 254 ILE A CA 1
ATOM 1905 C C . ILE A 1 254 ? -23.863 -10.310 22.683 1.00 50.00 254 ILE A C 1
ATOM 1907 O O . ILE A 1 254 ? -24.759 -10.287 21.845 1.00 50.00 254 ILE A O 1
ATOM 1911 N N . VAL A 1 255 ? -24.024 -10.900 23.872 1.00 42.03 255 VAL A N 1
ATOM 1912 C CA . VAL A 1 255 ? -25.239 -11.567 24.351 1.00 42.03 255 VAL A CA 1
ATOM 1913 C C . VAL A 1 255 ? -25.474 -11.143 25.799 1.00 42.03 255 VAL A C 1
ATOM 1915 O O . VAL A 1 255 ? -24.615 -11.383 26.647 1.00 42.03 255 VAL A O 1
ATOM 1918 N N . ASP A 1 256 ? -26.611 -10.511 26.086 1.00 44.81 256 ASP A N 1
ATOM 1919 C CA . ASP A 1 256 ? -27.005 -10.220 27.466 1.00 44.81 256 ASP A CA 1
ATOM 1920 C C . ASP A 1 256 ? -27.411 -11.521 28.177 1.00 44.81 256 ASP A C 1
ATOM 1922 O O . ASP A 1 256 ? -28.202 -12.289 27.621 1.00 44.81 256 ASP A O 1
ATOM 1926 N N . PRO A 1 257 ? -26.886 -11.808 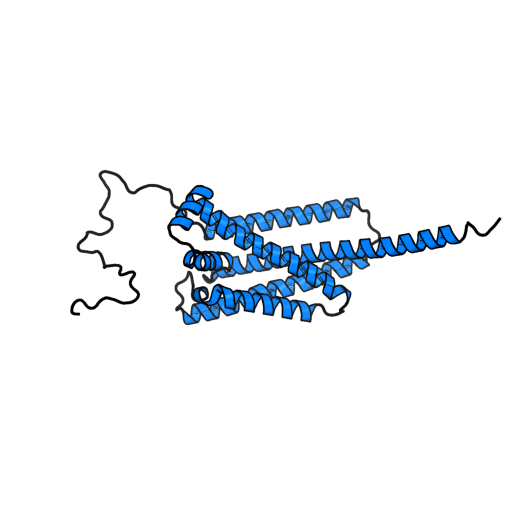29.381 1.00 46.91 257 PRO A N 1
ATOM 1927 C CA . PRO A 1 257 ? -27.390 -12.909 30.185 1.00 46.91 257 PRO A CA 1
ATOM 1928 C C . PRO A 1 257 ? -28.801 -12.583 30.688 1.00 46.91 257 PRO A C 1
ATOM 1930 O O . PRO A 1 257 ? -29.040 -11.511 31.246 1.00 46.91 257 PRO A O 1
ATOM 1933 N N . ASP A 1 258 ? -29.723 -13.526 30.498 1.00 51.03 258 ASP A N 1
ATOM 1934 C CA . ASP A 1 258 ? -31.052 -13.491 31.104 1.00 51.03 258 ASP A CA 1
ATOM 1935 C C . ASP A 1 258 ? -30.905 -13.718 32.621 1.00 51.03 258 ASP A C 1
ATOM 1937 O O . ASP A 1 258 ? -30.389 -14.759 33.030 1.00 51.03 258 ASP A O 1
ATOM 1941 N N . PRO A 1 259 ? -31.324 -12.774 33.484 1.00 52.34 259 PRO A N 1
ATOM 1942 C CA . PRO A 1 259 ? -31.229 -12.933 34.933 1.00 52.34 259 PRO A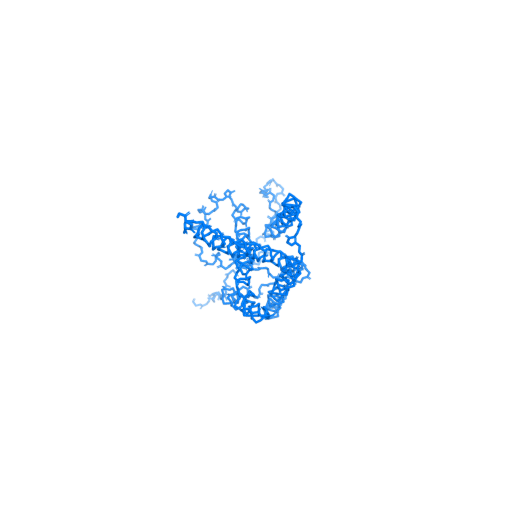 CA 1
ATOM 1943 C C . PRO A 1 259 ? -32.210 -13.972 35.508 1.00 52.34 259 PRO A C 1
ATOM 1945 O O . PRO A 1 259 ? -32.296 -14.099 36.730 1.00 52.34 259 PRO A O 1
ATOM 1948 N N . THR A 1 260 ? -32.970 -14.688 34.672 1.00 46.00 260 THR A N 1
ATOM 1949 C CA . THR A 1 260 ? -33.987 -15.658 35.106 1.00 46.00 260 THR A CA 1
ATOM 1950 C C . THR A 1 260 ? -33.720 -17.120 34.730 1.00 46.00 260 THR A C 1
ATOM 1952 O O . THR A 1 260 ? -34.597 -17.959 34.945 1.00 46.00 260 THR A O 1
ATOM 1955 N N . THR A 1 261 ? -32.508 -17.464 34.277 1.00 45.91 261 THR A N 1
ATOM 1956 C CA . THR A 1 261 ? -32.059 -18.867 34.124 1.00 45.91 261 THR A CA 1
ATOM 1957 C C . THR A 1 261 ? -30.740 -19.148 34.817 1.00 45.91 261 THR A C 1
ATOM 1959 O O . THR A 1 261 ? -29.775 -18.404 34.534 1.00 45.91 261 THR A O 1
#